Protein AF-A0A2E9GQU3-F1 (afdb_monomer)

Radius of gyration: 27.14 Å; Cα contacts (8 Å, |Δi|>4): 128; chains: 1; bounding box: 44×51×90 Å

Foldseek 3Di:
DDDDDDDDDDDDDDDDDDDDPDPPPPVVVVVVVVVVVVVVVVVLVLLVVVLVLLVVVLVLLVLLLVLLVVLVVCVVVVNLVSSVVSLVVSVVSVVVVVVVVVVCCVPSNDDDCPPPDPVLVVLVVLLVVLVVLLVVLSVQLVVLVVVCCQACSRVVDPPGHHDDVVSVVSSVVSSVSNSVSSVVSSVSSVVNSVSSCVVVVND

Structure (mmCIF, N/CA/C/O backbone):
data_AF-A0A2E9GQU3-F1
#
_entry.id   AF-A0A2E9GQU3-F1
#
loop_
_atom_site.group_PDB
_atom_site.id
_atom_site.type_symbol
_atom_site.label_atom_id
_atom_site.label_alt_id
_atom_site.label_comp_id
_atom_site.label_asym_id
_atom_site.label_entity_id
_atom_site.label_seq_id
_atom_site.pdbx_PDB_ins_code
_atom_site.Cartn_x
_atom_site.Cartn_y
_atom_site.Cartn_z
_atom_site.occupancy
_atom_site.B_iso_or_equiv
_atom_site.auth_seq_id
_atom_site.auth_comp_id
_atom_site.auth_asym_id
_atom_site.auth_atom_id
_atom_site.pdbx_PDB_model_num
ATOM 1 N N . MET A 1 1 ? -9.466 -32.928 27.431 1.00 38.31 1 MET A N 1
ATOM 2 C CA . MET A 1 1 ? -8.650 -32.014 28.260 1.00 38.31 1 MET A CA 1
ATOM 3 C C . MET A 1 1 ? -9.451 -30.745 28.484 1.00 38.31 1 MET A C 1
ATOM 5 O O . MET A 1 1 ? -9.603 -29.947 27.573 1.00 38.31 1 MET A O 1
ATOM 9 N N . THR A 1 2 ? -10.075 -30.646 29.652 1.00 36.31 2 THR A N 1
ATOM 10 C CA . THR A 1 2 ? -11.129 -29.685 29.999 1.00 36.31 2 THR A CA 1
ATOM 11 C C . THR A 1 2 ? -10.696 -28.943 31.255 1.00 36.31 2 THR A C 1
ATOM 13 O O . THR A 1 2 ? -10.598 -29.562 32.311 1.00 36.31 2 THR A O 1
ATOM 16 N N . TRP A 1 3 ? -10.443 -27.640 31.157 1.00 34.78 3 TRP A N 1
ATOM 17 C CA . TRP A 1 3 ? -10.122 -26.806 32.315 1.00 34.78 3 TRP A CA 1
ATOM 18 C C . TRP A 1 3 ? -11.310 -25.893 32.628 1.00 34.78 3 TRP A C 1
ATOM 20 O O . TRP A 1 3 ? -11.513 -24.862 31.995 1.00 34.78 3 TRP A O 1
ATOM 30 N N . ARG A 1 4 ? -12.126 -26.331 33.596 1.00 33.66 4 ARG A N 1
ATOM 31 C CA . ARG A 1 4 ? -13.087 -25.507 34.339 1.00 33.66 4 ARG A CA 1
ATOM 32 C C . ARG A 1 4 ? -12.334 -24.871 35.502 1.00 33.66 4 ARG A C 1
ATOM 34 O O . ARG A 1 4 ? -11.799 -25.600 36.328 1.00 33.66 4 ARG A O 1
ATOM 41 N N . TRP A 1 5 ? -12.357 -23.548 35.609 1.00 38.69 5 TRP A N 1
ATOM 42 C CA . TRP A 1 5 ? -11.989 -22.856 36.841 1.00 38.69 5 TRP A CA 1
ATOM 43 C C . TRP A 1 5 ? -13.251 -22.278 37.476 1.00 38.69 5 TRP A C 1
ATOM 45 O O . TRP A 1 5 ? -13.840 -21.322 36.980 1.00 38.69 5 TRP A O 1
ATOM 55 N N . SER A 1 6 ? -13.685 -22.916 38.563 1.00 38.59 6 SER A N 1
ATOM 56 C CA . SER A 1 6 ? -14.618 -22.354 39.530 1.00 38.59 6 SER A CA 1
ATOM 57 C C . SER A 1 6 ? -13.818 -21.712 40.656 1.00 38.59 6 SER A C 1
ATOM 59 O O . SER A 1 6 ? -13.055 -22.406 41.321 1.00 38.59 6 SER A O 1
ATOM 61 N N . TRP A 1 7 ? -14.059 -20.435 40.926 1.00 38.06 7 TRP A N 1
ATOM 62 C CA . TRP A 1 7 ? -13.782 -19.838 42.230 1.00 38.06 7 TRP A CA 1
ATOM 63 C C . TRP A 1 7 ? -14.988 -18.987 42.623 1.00 38.06 7 TRP A C 1
ATOM 65 O O . TRP A 1 7 ? -15.101 -17.817 42.272 1.00 38.06 7 TRP A O 1
ATOM 75 N N . ARG A 1 8 ? -15.938 -19.618 43.320 1.00 44.06 8 ARG A N 1
ATOM 76 C CA . ARG A 1 8 ? -16.864 -18.927 44.219 1.00 44.06 8 ARG A CA 1
ATOM 77 C C . ARG A 1 8 ? -16.426 -19.232 45.646 1.00 44.06 8 ARG A C 1
ATOM 79 O O . ARG A 1 8 ? -16.127 -20.379 45.952 1.00 44.06 8 ARG A O 1
ATOM 86 N N . ALA A 1 9 ? -16.527 -18.191 46.467 1.00 40.84 9 ALA A N 1
ATOM 87 C CA . ALA A 1 9 ? -16.552 -18.176 47.927 1.00 40.84 9 ALA A CA 1
ATOM 88 C C . ALA A 1 9 ? -15.215 -18.352 48.665 1.00 40.84 9 ALA A C 1
ATOM 90 O O . ALA A 1 9 ? -14.759 -19.465 48.887 1.00 40.84 9 ALA A O 1
ATOM 91 N N . ALA A 1 10 ? -14.676 -17.230 49.155 1.00 39.06 10 ALA A N 1
ATOM 92 C CA . ALA A 1 10 ? -14.387 -17.027 50.581 1.00 39.06 10 ALA A CA 1
ATOM 93 C C . ALA A 1 10 ? -13.788 -15.628 50.799 1.00 39.06 10 ALA A C 1
ATOM 95 O O . ALA A 1 10 ? -12.624 -15.423 50.483 1.00 39.06 10 ALA A O 1
ATOM 96 N N . THR A 1 11 ? -14.587 -14.680 51.307 1.00 44.84 11 THR A N 1
ATOM 97 C CA . THR A 1 11 ? -14.243 -13.683 52.359 1.00 44.84 11 THR A CA 1
ATOM 98 C C . THR A 1 11 ? -15.287 -12.564 52.406 1.00 44.84 11 THR A C 1
ATOM 100 O O . THR A 1 11 ? -15.065 -11.400 52.092 1.00 44.84 11 THR A O 1
ATOM 103 N N . SER A 1 12 ? -16.480 -12.933 52.860 1.00 47.47 12 SER A N 1
ATOM 104 C CA . SER A 1 12 ? -17.303 -12.044 53.671 1.00 47.47 12 SER A CA 1
ATOM 105 C C . SER A 1 12 ? -16.595 -11.843 55.014 1.00 47.47 12 SER A C 1
ATOM 107 O O . SER A 1 12 ? -16.498 -12.816 55.756 1.00 47.47 12 SER A O 1
ATOM 109 N N . LEU A 1 13 ? -16.074 -10.639 55.280 1.00 50.47 13 LEU A N 1
ATOM 110 C CA . LEU A 1 13 ? -15.918 -9.982 56.596 1.00 50.47 13 LEU A CA 1
ATOM 111 C C . LEU A 1 13 ? -14.895 -8.837 56.490 1.00 50.47 13 LEU A C 1
ATOM 113 O O . LEU A 1 13 ? -13.724 -9.009 56.793 1.00 50.47 13 LEU A O 1
ATOM 117 N N . LEU A 1 14 ? -15.362 -7.658 56.082 1.00 43.88 14 LEU A N 1
ATOM 118 C CA . LEU A 1 14 ? -14.759 -6.360 56.403 1.00 43.88 14 LEU A CA 1
ATOM 119 C C . LEU A 1 14 ? -15.875 -5.320 56.249 1.00 43.88 14 LEU A C 1
ATOM 121 O O . LEU A 1 14 ? -16.142 -4.821 55.160 1.00 43.88 14 LEU A O 1
ATOM 125 N N . ARG A 1 15 ? -16.607 -5.066 57.342 1.00 48.47 15 ARG A N 1
ATOM 126 C CA . ARG A 1 15 ? -17.482 -3.892 57.451 1.00 48.47 15 ARG A CA 1
ATOM 127 C C . ARG A 1 15 ? -16.581 -2.668 57.637 1.00 48.47 15 ARG A C 1
ATOM 129 O O . ARG A 1 15 ? -15.898 -2.618 58.659 1.00 48.47 15 ARG A O 1
ATOM 136 N N . PRO A 1 16 ? -16.580 -1.678 56.733 1.00 50.78 16 PRO A N 1
ATOM 137 C CA . PRO A 1 16 ? -16.037 -0.373 57.067 1.00 50.78 16 PRO A CA 1
ATOM 138 C C . PRO A 1 16 ? -16.983 0.330 58.052 1.00 50.78 16 PRO A C 1
ATOM 140 O O . PRO A 1 16 ? -18.201 0.361 57.858 1.00 50.78 16 PRO A O 1
ATOM 143 N N . SER A 1 17 ? -16.419 0.872 59.130 1.00 56.66 17 SER A N 1
ATOM 144 C CA . SER A 1 17 ? -17.095 1.801 60.038 1.00 56.66 17 SER A CA 1
ATOM 145 C C . SER A 1 17 ? -17.621 3.017 59.260 1.00 56.66 17 SER A C 1
ATOM 147 O O . SER A 1 17 ? -16.919 3.499 58.367 1.00 56.66 17 SER A O 1
ATOM 149 N N . PRO A 1 18 ? -18.815 3.553 59.572 1.00 55.78 18 PRO A N 1
ATOM 150 C CA . PRO A 1 18 ? -19.282 4.778 58.938 1.00 55.78 18 PRO A CA 1
ATOM 151 C C . PRO A 1 18 ? -18.388 5.953 59.369 1.00 55.78 18 PRO A C 1
ATOM 153 O O . PRO A 1 18 ? -18.175 6.135 60.572 1.00 55.78 18 PRO A O 1
ATOM 156 N N . PRO A 1 19 ? -17.861 6.765 58.436 1.00 51.03 19 PRO A N 1
ATOM 157 C CA . PRO A 1 19 ? -17.173 7.986 58.812 1.00 51.03 19 PRO A CA 1
ATOM 158 C C . PRO A 1 19 ? -18.176 8.994 59.380 1.00 51.03 19 PRO A C 1
ATOM 160 O O . PRO A 1 19 ? -19.305 9.137 58.902 1.00 51.03 19 PRO A O 1
ATOM 163 N N . ALA A 1 20 ? -17.732 9.690 60.424 1.00 48.06 20 ALA A N 1
ATOM 164 C CA . ALA A 1 20 ? -18.411 10.833 61.005 1.00 48.06 20 ALA A CA 1
ATOM 165 C C . ALA A 1 20 ? -18.807 11.838 59.909 1.00 48.06 20 ALA A C 1
ATOM 167 O O . ALA A 1 20 ? -18.010 12.150 59.023 1.00 48.06 20 ALA A O 1
ATOM 168 N N . ARG A 1 21 ? -20.042 12.353 59.988 1.00 50.03 21 ARG A N 1
ATOM 169 C CA . ARG A 1 21 ? -20.547 13.457 59.157 1.00 50.03 21 ARG A CA 1
ATOM 170 C C . ARG A 1 21 ? -19.788 14.740 59.509 1.00 50.03 21 ARG A C 1
ATOM 172 O O . ARG A 1 21 ? -20.265 15.563 60.281 1.00 50.03 21 ARG A O 1
ATOM 179 N N . GLY A 1 22 ? -18.579 14.860 58.977 1.00 46.94 22 GLY A N 1
ATOM 180 C CA . GLY A 1 22 ? -17.792 16.082 58.924 1.00 46.94 22 GLY A CA 1
ATOM 181 C C . GLY A 1 22 ? -18.034 16.785 57.594 1.00 46.94 22 GLY A C 1
ATOM 182 O O . GLY A 1 22 ? -18.159 16.150 56.548 1.00 46.94 22 GLY A O 1
ATOM 183 N N . ILE A 1 23 ? -18.115 18.105 57.650 1.00 54.53 23 ILE A N 1
ATOM 184 C CA . ILE A 1 23 ? -18.457 19.040 56.577 1.00 54.53 23 ILE A CA 1
ATOM 185 C C . ILE A 1 23 ? -17.259 19.152 55.611 1.00 54.53 23 ILE A C 1
ATOM 187 O O . ILE A 1 23 ? -16.558 20.155 55.569 1.00 54.53 23 ILE A O 1
ATOM 191 N N . ALA A 1 24 ? -16.958 18.056 54.910 1.00 51.31 24 ALA A N 1
ATOM 192 C CA . ALA A 1 24 ? -15.814 17.898 54.003 1.00 51.31 24 ALA A CA 1
ATOM 193 C C . ALA A 1 24 ? -16.154 17.039 52.760 1.00 51.31 24 ALA A C 1
ATOM 195 O O . ALA A 1 24 ? -15.265 16.572 52.051 1.00 51.31 24 ALA A O 1
ATOM 196 N N . GLY A 1 25 ? -17.447 16.803 52.497 1.00 48.75 25 GLY A N 1
ATOM 197 C CA . GLY A 1 25 ? -17.924 15.897 51.441 1.00 48.75 25 GLY A CA 1
ATOM 198 C C . GLY A 1 25 ? -18.042 16.516 50.044 1.00 48.75 25 GLY A C 1
ATOM 199 O O . GLY A 1 25 ? -17.902 15.800 49.054 1.00 48.75 25 GLY A O 1
ATOM 200 N N . GLU A 1 26 ? -18.249 17.831 49.930 1.00 52.09 26 GLU A N 1
ATOM 201 C CA . GLU A 1 26 ? -18.472 18.471 48.622 1.00 52.09 26 GLU A CA 1
ATOM 202 C C . GLU A 1 26 ? -17.190 18.558 47.780 1.00 52.09 26 GLU A C 1
ATOM 204 O O . GLU A 1 26 ? -17.226 18.348 46.568 1.00 52.09 26 GLU A O 1
ATOM 209 N N . GLY A 1 27 ? -16.029 18.772 48.407 1.00 59.44 27 GLY A N 1
ATOM 210 C CA . GLY A 1 27 ? -14.752 18.856 47.690 1.00 59.44 27 GLY A CA 1
ATOM 211 C C . GLY A 1 27 ? -14.292 17.519 47.098 1.00 59.44 27 GLY A C 1
ATOM 212 O O . GLY A 1 27 ? -13.858 17.467 45.947 1.00 59.44 27 GLY A O 1
ATOM 213 N N . ALA A 1 28 ? -14.427 16.425 47.854 1.00 60.66 28 ALA A N 1
ATOM 214 C CA . ALA A 1 28 ? -13.973 15.098 47.434 1.00 60.66 28 ALA A CA 1
ATOM 215 C C . ALA A 1 28 ? -14.868 14.485 46.345 1.00 60.66 28 ALA A C 1
ATOM 217 O O . ALA A 1 28 ? -14.354 13.911 45.386 1.00 60.66 28 ALA A O 1
ATOM 218 N N . ALA A 1 29 ? -16.191 14.659 46.445 1.00 62.62 29 ALA A N 1
ATOM 219 C CA . ALA A 1 29 ? -17.122 14.214 45.410 1.00 62.62 29 ALA A CA 1
ATOM 220 C C . ALA A 1 29 ? -16.896 14.975 44.093 1.00 62.62 29 ALA A C 1
ATOM 222 O O . ALA A 1 29 ? -16.794 14.360 43.035 1.00 62.62 29 ALA A O 1
ATOM 223 N N . THR A 1 30 ? -16.707 16.298 44.161 1.00 70.12 30 THR A N 1
ATOM 224 C CA . THR A 1 30 ? -16.425 17.125 42.976 1.00 70.12 30 THR A CA 1
ATOM 225 C C . THR A 1 30 ? -15.070 16.784 42.345 1.00 70.12 30 THR A C 1
ATOM 227 O O . THR A 1 30 ? -14.946 16.754 41.121 1.00 70.12 30 THR A O 1
ATOM 230 N N . ALA A 1 31 ? -14.048 16.478 43.154 1.00 65.25 31 ALA A N 1
ATOM 231 C CA . ALA A 1 31 ? -12.746 16.028 42.662 1.00 65.25 31 ALA A CA 1
ATOM 232 C C . ALA A 1 31 ? -12.808 14.631 42.020 1.00 65.25 31 ALA A C 1
ATOM 234 O O . ALA A 1 31 ? -12.197 14.425 40.975 1.00 65.25 31 ALA A O 1
ATOM 235 N N . CYS A 1 32 ? -13.571 13.699 42.601 1.00 64.31 32 CYS A N 1
ATOM 236 C CA . CYS A 1 32 ? -13.772 12.356 42.054 1.00 64.31 32 CYS A CA 1
ATOM 237 C C . CYS A 1 32 ? -14.521 12.400 40.714 1.00 64.31 32 CYS A C 1
ATOM 239 O O . CYS A 1 32 ? -14.052 11.801 39.752 1.00 64.31 32 CYS A O 1
ATOM 241 N N . VAL A 1 33 ? -15.593 13.196 40.616 1.00 76.00 33 VAL A N 1
ATOM 242 C CA . VAL A 1 33 ? -16.336 13.416 39.361 1.00 76.00 33 VAL A CA 1
ATOM 243 C C . VAL A 1 33 ? -15.462 14.099 38.306 1.00 76.00 33 VAL A C 1
ATOM 245 O O . VAL A 1 33 ? -15.475 13.712 37.143 1.00 76.00 33 VAL A O 1
ATOM 248 N N . ARG A 1 34 ? -14.646 15.091 38.686 1.00 73.69 34 ARG A N 1
ATOM 249 C CA . ARG A 1 34 ? -13.705 15.721 37.746 1.00 73.69 34 ARG A CA 1
ATOM 250 C C . ARG A 1 34 ? -12.640 14.735 37.268 1.00 73.69 34 ARG A C 1
ATOM 252 O O . ARG A 1 34 ? -12.293 14.754 36.095 1.00 73.69 34 ARG A O 1
ATOM 259 N N . ALA A 1 35 ? -12.121 13.886 38.152 1.00 69.75 35 ALA A N 1
ATOM 260 C CA . ALA A 1 35 ? -11.148 12.864 37.785 1.00 69.75 35 ALA A CA 1
ATOM 261 C C . ALA A 1 35 ? -11.760 11.819 36.841 1.00 69.75 35 ALA A C 1
ATOM 263 O O . ALA A 1 35 ? -11.140 11.507 35.830 1.00 69.75 35 ALA A O 1
ATOM 264 N N . SER A 1 36 ? -12.978 11.337 37.111 1.00 71.38 36 SER A N 1
ATOM 265 C CA . SER A 1 36 ? -13.667 10.385 36.233 1.00 71.38 36 SER A CA 1
ATOM 266 C C . SER A 1 36 ? -13.988 10.993 34.869 1.00 71.38 36 SER A C 1
ATOM 268 O O . SER A 1 36 ? -13.689 10.371 33.859 1.00 71.38 36 SER A O 1
ATOM 270 N N . VAL A 1 37 ? -14.476 12.239 34.821 1.00 76.12 37 VAL A N 1
ATOM 271 C CA . VAL A 1 37 ? -14.740 12.950 33.556 1.00 76.12 37 VAL A CA 1
ATOM 272 C C . VAL A 1 37 ? -13.448 13.184 32.768 1.00 76.12 37 VAL A C 1
ATOM 274 O O . VAL A 1 37 ? -13.427 12.999 31.557 1.00 76.12 37 VAL A O 1
ATOM 277 N N . SER A 1 38 ? -12.346 13.552 33.429 1.00 76.12 38 SER A N 1
ATOM 278 C CA . SER A 1 38 ? -11.046 13.699 32.761 1.00 76.12 38 SER A CA 1
ATOM 279 C C . SER A 1 38 ? -10.517 12.375 32.210 1.00 76.12 38 SER A C 1
ATOM 281 O O . SER A 1 38 ? -9.926 12.368 31.134 1.00 76.12 38 SER A O 1
ATOM 283 N N . VAL A 1 39 ? -10.713 11.265 32.930 1.00 73.69 39 VAL A N 1
ATOM 284 C CA . VAL A 1 39 ? -10.333 9.925 32.460 1.00 73.69 39 VAL A CA 1
ATOM 285 C C . VAL A 1 39 ? -11.177 9.533 31.252 1.00 73.69 39 VAL A C 1
ATOM 287 O O . VAL A 1 39 ? -10.597 9.182 30.231 1.00 73.69 39 VAL A O 1
ATOM 290 N N . GLU A 1 40 ? -12.502 9.690 31.318 1.00 74.12 40 GLU A N 1
ATOM 291 C CA . GLU A 1 40 ? -13.408 9.407 30.198 1.00 74.12 40 GLU A CA 1
ATOM 292 C C . GLU A 1 40 ? -13.063 10.244 28.960 1.00 74.12 40 GLU A C 1
ATOM 294 O O . GLU A 1 40 ? -12.912 9.688 27.878 1.00 74.12 40 GLU A O 1
ATOM 299 N N . LEU A 1 41 ? -12.845 11.557 29.111 1.00 74.06 41 LEU A N 1
ATOM 300 C CA . LEU A 1 41 ? -12.469 12.441 28.000 1.00 74.06 41 LEU A CA 1
ATOM 301 C C . LEU A 1 41 ? -11.118 12.066 27.378 1.00 74.06 41 LEU A C 1
ATOM 303 O O . LEU A 1 41 ? -10.946 12.144 26.159 1.00 74.06 41 LEU A O 1
ATOM 307 N N . CYS A 1 42 ? -10.146 11.676 28.205 1.00 70.19 42 CYS A N 1
ATOM 308 C CA . CYS A 1 42 ? -8.834 11.247 27.730 1.00 70.19 42 CYS A CA 1
ATOM 309 C C . CYS A 1 42 ? -8.927 9.890 27.012 1.00 70.19 42 CYS A C 1
ATOM 311 O O . CYS A 1 42 ? -8.301 9.699 25.970 1.00 70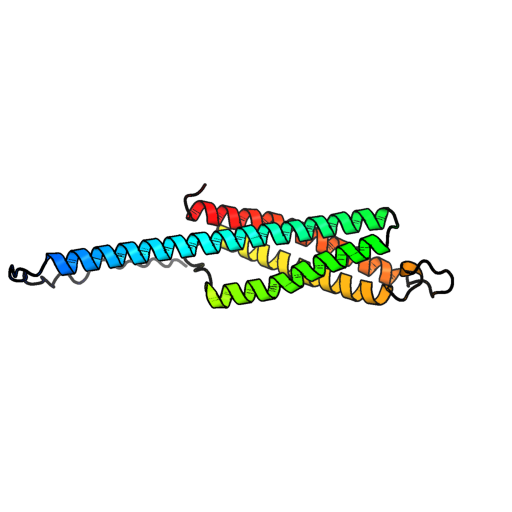.19 42 CYS A O 1
ATOM 313 N N . GLU A 1 43 ? -9.752 8.975 27.524 1.00 71.19 43 GLU A N 1
ATOM 314 C CA . GLU A 1 43 ? -10.003 7.657 26.940 1.00 71.19 43 GLU A CA 1
ATOM 315 C C . GLU A 1 43 ? -10.733 7.765 25.593 1.00 71.19 43 GLU A C 1
ATOM 317 O O . GLU A 1 43 ? -10.298 7.154 24.614 1.00 71.19 43 GLU A O 1
ATOM 322 N N . THR A 1 44 ? -11.753 8.626 25.484 1.00 72.44 44 THR A N 1
ATOM 323 C CA . THR A 1 44 ? -12.432 8.905 24.208 1.00 72.44 44 THR A CA 1
ATOM 324 C C . THR A 1 44 ? -11.496 9.572 23.206 1.00 72.44 44 THR A C 1
ATOM 326 O O . THR A 1 44 ? -11.411 9.132 22.062 1.00 72.44 44 THR A O 1
ATOM 329 N N . ALA A 1 45 ? -10.712 10.571 23.631 1.00 67.69 45 ALA A N 1
ATOM 330 C CA . ALA A 1 45 ? -9.761 11.249 22.748 1.00 67.69 45 ALA A CA 1
ATOM 331 C C . ALA A 1 45 ? -8.659 10.301 22.241 1.00 67.69 45 ALA A C 1
ATOM 333 O O . ALA A 1 45 ? -8.236 10.393 21.083 1.00 67.69 45 ALA A O 1
ATOM 334 N N . ALA A 1 46 ? -8.204 9.369 23.082 1.00 69.00 46 ALA A N 1
ATOM 335 C CA . ALA A 1 46 ? -7.251 8.336 22.695 1.00 69.00 46 ALA A CA 1
ATOM 336 C C . ALA A 1 46 ? -7.868 7.334 21.704 1.00 69.00 46 ALA A C 1
ATOM 338 O O . ALA A 1 46 ? -7.217 6.981 20.714 1.00 69.00 46 ALA A O 1
ATOM 339 N N . MET A 1 47 ? -9.118 6.909 21.926 1.00 72.44 47 MET A N 1
ATOM 340 C CA . MET A 1 47 ? -9.835 6.008 21.019 1.00 72.44 47 MET A CA 1
ATOM 341 C C . MET A 1 47 ? -10.052 6.651 19.642 1.00 72.44 47 MET A C 1
ATOM 343 O O . MET A 1 47 ? -9.720 6.040 18.622 1.00 72.44 47 MET A O 1
ATOM 347 N N . ASP A 1 48 ? -10.509 7.902 19.612 1.00 80.12 48 ASP A N 1
ATOM 348 C CA . ASP A 1 48 ? -10.733 8.666 18.383 1.00 80.12 48 ASP A CA 1
ATOM 349 C C . ASP A 1 48 ? -9.426 8.888 17.615 1.00 80.12 48 ASP A C 1
ATOM 351 O O . ASP A 1 48 ? -9.360 8.659 16.406 1.00 80.12 48 ASP A O 1
ATOM 355 N N . SER A 1 49 ? -8.344 9.246 18.313 1.00 81.75 49 SER A N 1
ATOM 356 C CA . SER A 1 49 ? -7.019 9.425 17.700 1.00 81.75 49 SER A CA 1
ATOM 357 C C . SER A 1 49 ? -6.499 8.135 17.063 1.00 81.75 49 SER A C 1
ATOM 359 O O . SER A 1 49 ? -5.904 8.156 15.982 1.00 81.75 49 SER A O 1
ATOM 361 N N . ASN A 1 50 ? -6.738 6.996 17.713 1.00 83.44 50 ASN A N 1
ATOM 362 C CA . ASN A 1 50 ? -6.329 5.694 17.208 1.00 83.44 50 ASN A CA 1
ATOM 363 C C . ASN A 1 50 ? -7.143 5.301 15.961 1.00 83.44 50 ASN A C 1
ATOM 365 O O . ASN A 1 50 ? -6.565 4.916 14.944 1.00 83.44 50 ASN A O 1
ATOM 369 N N . LEU A 1 51 ? -8.467 5.481 15.983 1.00 85.25 51 LEU A N 1
ATOM 370 C CA . LEU A 1 51 ? -9.329 5.243 14.819 1.00 85.25 51 LEU A CA 1
ATOM 371 C C . LEU A 1 51 ? -8.969 6.147 13.638 1.00 85.25 51 LEU A C 1
ATOM 373 O O . LEU A 1 51 ? -8.880 5.665 12.507 1.00 85.25 51 LEU A O 1
ATOM 377 N N . LEU A 1 52 ? -8.714 7.435 13.882 1.00 87.38 52 LEU A N 1
ATOM 378 C CA . LEU A 1 52 ? -8.269 8.374 12.852 1.00 87.38 52 LEU A CA 1
ATOM 379 C C . LEU A 1 52 ? -6.952 7.917 12.220 1.00 87.38 52 LEU A C 1
ATOM 381 O O . LEU A 1 52 ? -6.841 7.885 10.991 1.00 87.38 52 LEU A O 1
ATOM 385 N N . PHE A 1 53 ? -5.982 7.494 13.037 1.00 87.62 53 PHE A N 1
ATOM 386 C CA . PHE A 1 53 ? -4.722 6.945 12.541 1.00 87.62 53 PHE A CA 1
ATOM 387 C C . PHE A 1 53 ? -4.947 5.714 11.655 1.00 87.62 53 PHE A C 1
ATOM 389 O O . PHE A 1 53 ? -4.405 5.648 10.551 1.00 87.62 53 PHE A O 1
ATOM 396 N N . TRP A 1 54 ? -5.764 4.752 12.088 1.00 88.88 54 TRP A N 1
ATOM 397 C CA . TRP A 1 54 ? -6.023 3.541 11.305 1.00 88.88 54 TRP A CA 1
ATOM 398 C C . TRP A 1 54 ? -6.825 3.805 10.029 1.00 88.88 54 TRP A C 1
ATOM 400 O O . TRP A 1 54 ? -6.572 3.178 9.001 1.00 88.88 54 TRP A O 1
ATOM 410 N N . THR A 1 55 ? -7.726 4.784 10.050 1.00 89.69 55 THR A N 1
ATOM 411 C CA . THR A 1 55 ? -8.456 5.246 8.860 1.00 89.69 55 THR A CA 1
ATOM 412 C C . THR A 1 55 ? -7.500 5.879 7.846 1.00 89.69 55 THR A C 1
ATOM 414 O O . THR A 1 55 ? -7.557 5.590 6.645 1.00 89.69 55 THR A O 1
ATOM 417 N N . ALA A 1 56 ? -6.563 6.704 8.324 1.00 89.44 56 ALA A N 1
ATOM 418 C CA . ALA A 1 56 ? -5.506 7.275 7.497 1.00 89.44 56 ALA A CA 1
ATOM 419 C C . ALA A 1 56 ? -4.562 6.186 6.957 1.00 89.44 56 ALA A C 1
ATOM 421 O O . ALA A 1 56 ? -4.194 6.218 5.781 1.00 89.44 56 ALA A O 1
ATOM 422 N N . ALA A 1 57 ? -4.223 5.181 7.770 1.00 90.62 57 ALA A N 1
ATOM 423 C CA . ALA A 1 57 ? -3.418 4.034 7.359 1.00 90.62 57 ALA A CA 1
ATOM 424 C C . ALA A 1 57 ? -4.102 3.216 6.251 1.00 90.62 57 ALA A C 1
ATOM 426 O O . ALA A 1 57 ? -3.461 2.890 5.247 1.00 90.62 57 ALA A O 1
ATOM 427 N N . LEU A 1 58 ? -5.407 2.950 6.385 1.00 91.38 58 LEU A N 1
ATOM 428 C CA . LEU A 1 58 ? -6.206 2.281 5.358 1.00 91.38 58 LEU A CA 1
ATOM 429 C C . LEU A 1 58 ? -6.207 3.089 4.054 1.00 91.38 58 LEU A C 1
ATOM 431 O O . LEU A 1 58 ? -5.977 2.537 2.978 1.00 91.38 58 LEU A O 1
ATOM 435 N N . SER A 1 59 ? -6.397 4.406 4.152 1.00 91.94 59 SER A N 1
ATOM 436 C CA . SER A 1 59 ? -6.380 5.314 3.000 1.00 91.94 59 SER A CA 1
ATOM 437 C C . SER A 1 59 ? -5.017 5.322 2.295 1.00 91.94 59 SER A C 1
ATOM 439 O O . SER A 1 59 ? -4.948 5.227 1.068 1.00 91.94 59 SER A O 1
ATOM 441 N N . ASN A 1 60 ? -3.920 5.359 3.059 1.00 92.81 60 ASN A N 1
ATOM 442 C CA . ASN A 1 60 ? -2.557 5.263 2.536 1.00 92.81 60 ASN A CA 1
ATOM 443 C C . ASN A 1 60 ? -2.326 3.934 1.800 1.00 92.81 60 ASN A C 1
ATOM 445 O O . ASN A 1 60 ? -1.821 3.925 0.676 1.00 92.81 60 ASN A O 1
ATOM 449 N N . MET A 1 61 ? -2.746 2.813 2.391 1.00 90.19 61 MET A N 1
ATOM 450 C CA . MET A 1 61 ? -2.656 1.501 1.750 1.00 90.19 61 MET A CA 1
ATOM 451 C C . MET A 1 61 ? -3.495 1.435 0.466 1.00 90.19 61 MET A C 1
ATOM 453 O O . MET A 1 61 ? -3.014 0.944 -0.557 1.00 90.19 61 MET A O 1
ATOM 457 N N . GLY A 1 62 ? -4.711 1.985 0.483 1.00 91.56 62 GLY A N 1
ATOM 458 C CA . GLY A 1 62 ? -5.563 2.112 -0.699 1.00 91.56 62 GLY A CA 1
ATOM 459 C C . GLY A 1 62 ? -4.875 2.887 -1.824 1.00 91.56 62 GLY A C 1
ATOM 460 O O . GLY A 1 62 ? -4.857 2.433 -2.969 1.00 91.56 62 GLY A O 1
ATOM 461 N N . MET A 1 63 ? -4.213 4.000 -1.497 1.00 93.31 63 MET A N 1
ATOM 462 C CA . MET A 1 63 ? -3.430 4.772 -2.463 1.00 93.31 63 MET A CA 1
ATOM 463 C C . MET A 1 63 ? -2.270 3.953 -3.046 1.00 93.31 63 MET A C 1
ATOM 465 O O . MET A 1 63 ? -2.071 3.950 -4.262 1.00 93.31 63 MET A O 1
ATOM 469 N N . VAL A 1 64 ? -1.534 3.203 -2.218 1.00 91.06 64 VAL A N 1
ATOM 470 C CA . VAL A 1 64 ? -0.465 2.301 -2.685 1.00 91.06 64 VAL A CA 1
ATOM 471 C C . VAL A 1 64 ? -1.011 1.260 -3.667 1.00 91.06 64 VAL A C 1
ATOM 473 O O . VAL A 1 64 ? -0.407 1.045 -4.720 1.00 91.06 64 VAL A O 1
ATOM 476 N N . VAL A 1 65 ? -2.171 0.661 -3.385 1.00 92.00 65 VAL A N 1
ATOM 477 C CA . VAL A 1 65 ? -2.822 -0.316 -4.277 1.00 92.00 65 VAL A CA 1
ATOM 478 C C . VAL A 1 65 ? -3.230 0.327 -5.606 1.00 92.00 65 VAL A C 1
ATOM 480 O O . VAL A 1 65 ? -2.952 -0.235 -6.670 1.00 92.00 65 VAL A O 1
ATOM 483 N N . VAL A 1 66 ? -3.826 1.524 -5.578 1.00 92.25 66 VAL A N 1
ATOM 484 C CA . VAL A 1 66 ? -4.207 2.271 -6.790 1.00 92.25 66 VAL A CA 1
ATOM 485 C C . VAL A 1 66 ? -2.979 2.608 -7.637 1.00 92.25 66 VAL A C 1
ATOM 487 O O . VAL A 1 66 ? -2.980 2.354 -8.845 1.00 92.25 66 VAL A O 1
ATOM 490 N N . LEU A 1 67 ? -1.905 3.117 -7.025 1.00 91.25 67 LEU A N 1
ATOM 491 C CA . LEU A 1 67 ? -0.643 3.414 -7.711 1.00 91.25 67 LEU A CA 1
ATOM 492 C C . LEU A 1 67 ? -0.019 2.150 -8.317 1.00 91.25 67 LEU A C 1
ATOM 494 O O . LEU A 1 67 ? 0.464 2.182 -9.453 1.00 91.25 67 LEU A O 1
ATOM 498 N N . ALA A 1 68 ? -0.070 1.026 -7.599 1.00 86.69 68 ALA A N 1
ATOM 499 C CA . ALA A 1 68 ? 0.429 -0.258 -8.074 1.00 86.69 68 ALA A CA 1
ATOM 500 C C . ALA A 1 68 ? -0.358 -0.754 -9.302 1.00 86.69 68 ALA A C 1
ATOM 502 O O . ALA A 1 68 ? 0.232 -1.058 -10.345 1.00 86.69 68 ALA A O 1
ATOM 503 N N . ALA A 1 69 ? -1.692 -0.752 -9.230 1.00 87.38 69 ALA A N 1
ATOM 504 C CA . ALA A 1 69 ? -2.570 -1.146 -10.332 1.00 87.38 69 ALA A CA 1
ATOM 505 C C . ALA A 1 69 ? -2.421 -0.220 -11.555 1.00 87.38 69 ALA A C 1
ATOM 507 O O . ALA A 1 69 ? -2.287 -0.690 -12.694 1.00 87.38 69 ALA A O 1
ATOM 508 N N . ALA A 1 70 ? -2.367 1.098 -11.334 1.00 87.88 70 ALA A N 1
ATOM 509 C CA . ALA A 1 70 ? -2.109 2.085 -12.379 1.00 87.88 70 ALA A CA 1
ATOM 510 C C . ALA A 1 70 ? -0.738 1.861 -13.036 1.00 87.88 70 ALA A C 1
ATOM 512 O O . ALA A 1 70 ? -0.626 1.893 -14.264 1.00 87.88 70 ALA A O 1
ATOM 513 N N . GLY A 1 71 ? 0.292 1.544 -12.247 1.00 84.06 71 GLY A N 1
ATOM 514 C CA . GLY A 1 71 ? 1.625 1.206 -12.738 1.00 84.06 71 GLY A CA 1
ATOM 515 C C . GLY A 1 71 ? 1.631 -0.009 -13.666 1.00 84.06 71 GLY A C 1
ATOM 516 O O . GLY A 1 71 ? 2.290 0.028 -14.709 1.00 84.06 71 GLY A O 1
ATOM 517 N N . VAL A 1 72 ? 0.868 -1.060 -13.350 1.00 83.38 72 VAL A N 1
ATOM 518 C CA . VAL A 1 72 ? 0.704 -2.235 -14.228 1.00 83.38 72 VAL A CA 1
ATOM 519 C C . VAL A 1 72 ? 0.001 -1.852 -15.532 1.00 83.38 72 VAL A C 1
ATOM 521 O O . VAL A 1 72 ? 0.427 -2.274 -16.612 1.00 83.38 72 VAL A O 1
ATOM 524 N N . ARG A 1 73 ? -1.040 -1.012 -15.465 1.00 83.62 73 ARG A N 1
ATOM 525 C CA . ARG A 1 73 ? -1.769 -0.533 -16.652 1.00 83.62 73 ARG A CA 1
ATOM 526 C C . ARG A 1 73 ? -0.879 0.308 -17.572 1.00 83.62 73 ARG A C 1
ATOM 528 O O . ARG A 1 73 ? -0.923 0.122 -18.785 1.00 83.62 73 ARG A O 1
ATOM 535 N N . MET A 1 74 ? -0.038 1.181 -17.016 1.00 82.94 74 MET A N 1
ATOM 536 C CA . MET A 1 74 ? 0.909 2.002 -17.787 1.00 82.94 74 MET A CA 1
ATOM 537 C C . MET A 1 74 ? 1.998 1.164 -18.456 1.00 82.94 74 MET A C 1
ATOM 539 O O . MET A 1 74 ? 2.359 1.430 -19.602 1.00 82.94 74 MET A O 1
ATOM 543 N N . ARG A 1 75 ? 2.462 0.096 -17.797 1.00 78.69 75 ARG A N 1
ATOM 544 C CA . ARG A 1 75 ? 3.384 -0.864 -18.411 1.00 78.69 75 ARG A CA 1
ATOM 545 C C . ARG A 1 75 ? 2.774 -1.546 -19.636 1.00 78.69 75 ARG A C 1
ATOM 547 O O . ARG A 1 75 ? 3.459 -1.682 -20.640 1.00 78.69 75 ARG A O 1
ATOM 554 N N . ARG A 1 76 ? 1.494 -1.940 -19.581 1.00 79.00 76 ARG A N 1
ATOM 555 C CA . ARG A 1 76 ? 0.787 -2.521 -20.744 1.00 79.00 76 ARG A CA 1
ATOM 556 C C . ARG A 1 76 ? 0.689 -1.552 -21.928 1.00 79.00 76 ARG A C 1
ATOM 558 O O . ARG A 1 76 ? 0.559 -2.001 -23.055 1.00 79.00 76 ARG A O 1
ATOM 565 N N . ARG A 1 77 ? 0.764 -0.243 -21.672 1.00 81.81 77 ARG A N 1
ATOM 566 C CA . ARG A 1 77 ? 0.772 0.822 -22.688 1.00 81.81 77 ARG A CA 1
ATOM 567 C C . ARG A 1 77 ? 2.185 1.228 -23.135 1.00 81.81 77 ARG A C 1
ATOM 569 O O . ARG A 1 77 ? 2.329 2.272 -23.756 1.00 81.81 77 ARG A O 1
ATOM 576 N N . ASN A 1 78 ? 3.221 0.461 -22.775 1.00 78.69 78 ASN A N 1
ATOM 577 C CA . ASN A 1 78 ? 4.635 0.765 -23.038 1.00 78.69 78 ASN A CA 1
ATOM 578 C C . ASN A 1 78 ? 5.120 2.125 -22.483 1.00 78.69 78 ASN A C 1
ATOM 580 O O . ASN A 1 78 ? 6.129 2.662 -22.927 1.00 78.69 78 ASN A O 1
ATOM 584 N N . GLN A 1 79 ? 4.456 2.677 -21.459 1.00 81.81 79 GLN A N 1
ATOM 585 C CA . GLN A 1 79 ? 4.843 3.949 -20.830 1.00 81.81 79 GLN A CA 1
ATOM 586 C C . GLN A 1 79 ? 5.784 3.716 -19.636 1.00 81.81 79 GLN A C 1
ATOM 588 O O . GLN A 1 79 ? 5.400 3.885 -18.474 1.00 81.81 79 GLN A O 1
ATOM 593 N N . ILE A 1 80 ? 7.028 3.315 -19.916 1.00 78.94 80 ILE A N 1
ATOM 594 C CA . ILE A 1 80 ? 8.016 2.887 -18.904 1.00 78.94 80 ILE A CA 1
ATOM 595 C C . ILE A 1 80 ? 8.358 4.014 -17.916 1.00 78.94 80 ILE A C 1
ATOM 597 O O . ILE A 1 80 ? 8.375 3.793 -16.703 1.00 78.94 80 ILE A O 1
ATOM 601 N N . SER A 1 81 ? 8.534 5.244 -18.403 1.00 79.44 81 SER A N 1
ATOM 602 C CA . SER A 1 81 ? 8.855 6.406 -17.561 1.00 79.44 81 SER A CA 1
ATOM 603 C C . SER A 1 81 ? 7.751 6.705 -16.543 1.00 79.44 81 SER A C 1
ATOM 605 O O . SER A 1 81 ? 8.033 6.985 -15.377 1.00 79.44 81 SER A O 1
ATOM 607 N N . ARG A 1 82 ? 6.478 6.594 -16.953 1.00 82.31 82 ARG A N 1
ATOM 608 C CA . ARG A 1 82 ? 5.330 6.786 -16.050 1.00 82.31 82 ARG A CA 1
ATOM 609 C C . ARG A 1 82 ? 5.176 5.628 -15.073 1.00 82.31 82 ARG A C 1
ATOM 611 O O . ARG A 1 82 ? 4.924 5.873 -13.899 1.00 82.31 82 ARG A O 1
ATOM 618 N N . HIS A 1 83 ? 5.384 4.391 -15.530 1.00 85.31 83 HIS A N 1
ATOM 619 C CA . HIS A 1 83 ? 5.428 3.225 -14.648 1.00 85.31 83 HIS A CA 1
ATOM 620 C C . HIS A 1 83 ? 6.449 3.432 -13.518 1.00 85.31 83 HIS A C 1
ATOM 622 O O . HIS A 1 83 ? 6.098 3.296 -12.349 1.00 85.31 83 HIS A O 1
ATOM 628 N N . ARG A 1 84 ? 7.676 3.857 -13.848 1.00 82.19 84 ARG A N 1
ATOM 629 C CA . ARG A 1 84 ? 8.732 4.117 -12.858 1.00 82.19 84 ARG A CA 1
ATOM 630 C C . ARG A 1 84 ? 8.332 5.188 -11.842 1.00 82.19 84 ARG A C 1
ATOM 632 O O . ARG A 1 84 ? 8.502 4.955 -10.650 1.00 82.19 84 ARG A O 1
ATOM 639 N N . ARG A 1 85 ? 7.762 6.313 -12.291 1.00 85.94 85 ARG A N 1
ATOM 640 C CA . ARG A 1 85 ? 7.288 7.387 -11.395 1.00 85.94 85 ARG A CA 1
ATOM 641 C C . ARG A 1 85 ? 6.212 6.895 -10.424 1.00 85.94 85 ARG A C 1
ATOM 643 O O . ARG A 1 85 ? 6.294 7.192 -9.239 1.00 85.94 85 ARG A O 1
ATOM 650 N N . LEU A 1 86 ? 5.249 6.104 -10.900 1.00 87.06 86 LEU A N 1
ATOM 651 C CA . LEU A 1 86 ? 4.198 5.533 -10.048 1.00 87.06 86 LEU A CA 1
ATOM 652 C C . LEU A 1 86 ? 4.761 4.542 -9.021 1.00 87.06 86 LEU A C 1
ATOM 654 O O . LEU A 1 86 ? 4.371 4.583 -7.858 1.00 87.06 86 LEU A O 1
ATOM 658 N N . MET A 1 87 ? 5.709 3.687 -9.422 1.00 87.12 87 MET A N 1
ATOM 659 C CA . MET A 1 87 ? 6.358 2.755 -8.491 1.00 87.12 87 MET A CA 1
ATOM 660 C C . MET A 1 87 ? 7.218 3.487 -7.453 1.00 87.12 87 MET A C 1
ATOM 662 O O . MET A 1 87 ? 7.241 3.084 -6.292 1.00 87.12 87 MET A O 1
ATOM 666 N N . GLN A 1 88 ? 7.893 4.575 -7.840 1.00 85.31 88 GLN A N 1
ATOM 667 C CA . GLN A 1 88 ? 8.632 5.433 -6.910 1.00 85.31 88 GLN A CA 1
ATOM 668 C C . GLN A 1 88 ? 7.695 6.122 -5.919 1.00 85.31 88 GLN A C 1
ATOM 670 O O . GLN A 1 88 ? 7.953 6.051 -4.724 1.00 85.31 88 GLN A O 1
ATOM 675 N N . ALA A 1 89 ? 6.592 6.712 -6.390 1.00 87.38 89 ALA A N 1
ATOM 676 C CA . ALA A 1 89 ? 5.586 7.319 -5.522 1.00 87.38 89 ALA A CA 1
ATOM 677 C C . ALA A 1 89 ? 5.047 6.303 -4.503 1.00 87.38 89 ALA A C 1
ATOM 679 O O . ALA A 1 89 ? 5.099 6.557 -3.305 1.00 87.38 89 ALA A O 1
ATOM 680 N N . GLY A 1 90 ? 4.637 5.113 -4.956 1.00 85.94 90 GLY A N 1
ATOM 681 C CA . GLY A 1 90 ? 4.180 4.047 -4.059 1.00 85.94 90 GLY A CA 1
ATOM 682 C C . GLY A 1 90 ? 5.250 3.606 -3.053 1.00 85.94 90 GLY A C 1
ATOM 683 O O . GLY A 1 90 ? 4.948 3.421 -1.879 1.00 85.94 90 GLY A O 1
ATOM 684 N N . SER A 1 91 ? 6.513 3.502 -3.483 1.00 85.12 91 SER A N 1
ATOM 685 C CA . SER A 1 91 ? 7.628 3.154 -2.589 1.00 85.12 91 SER A CA 1
ATOM 686 C C . SER A 1 91 ? 7.860 4.227 -1.526 1.00 85.12 91 SER A C 1
ATOM 688 O O . SER A 1 91 ? 8.077 3.893 -0.367 1.00 85.12 91 SER A O 1
ATOM 690 N N . VAL A 1 92 ? 7.777 5.508 -1.899 1.00 89.12 92 VAL A N 1
ATOM 691 C CA . VAL A 1 92 ? 7.894 6.635 -0.965 1.00 89.12 92 VAL A CA 1
ATOM 692 C C . VAL A 1 92 ? 6.754 6.620 0.052 1.00 89.12 92 VAL A C 1
ATOM 694 O O . VAL A 1 92 ? 7.033 6.760 1.237 1.00 89.12 92 VAL A O 1
ATOM 697 N N . LEU A 1 93 ? 5.504 6.373 -0.367 1.00 89.31 93 LEU A N 1
ATOM 698 C CA . LEU A 1 93 ? 4.372 6.239 0.564 1.00 89.31 93 LEU A CA 1
ATOM 699 C C . LEU A 1 93 ? 4.631 5.148 1.610 1.00 89.31 93 LEU A C 1
ATOM 701 O O . LEU A 1 93 ? 4.432 5.374 2.799 1.00 89.31 93 LEU A O 1
ATOM 705 N N . VAL A 1 94 ? 5.112 3.977 1.182 1.00 87.94 94 VAL A N 1
ATOM 706 C CA . VAL A 1 94 ? 5.435 2.874 2.101 1.00 87.94 94 VAL A CA 1
ATOM 707 C C . VAL A 1 94 ? 6.587 3.255 3.034 1.00 87.94 94 VAL A C 1
ATOM 709 O O . VAL A 1 94 ? 6.479 3.069 4.243 1.00 87.94 94 VAL A O 1
ATOM 712 N N . ILE A 1 95 ? 7.671 3.824 2.500 1.00 88.38 95 ILE A N 1
ATOM 713 C CA . ILE A 1 95 ? 8.844 4.228 3.289 1.00 88.38 95 ILE A CA 1
ATOM 714 C C . ILE A 1 95 ? 8.486 5.301 4.318 1.00 88.38 95 ILE A C 1
ATOM 716 O O . ILE A 1 95 ? 9.004 5.236 5.423 1.00 88.38 95 ILE A O 1
ATOM 720 N N . LEU A 1 96 ? 7.615 6.259 3.991 1.00 87.62 96 LEU A N 1
ATOM 721 C CA . LEU A 1 96 ? 7.157 7.288 4.932 1.00 87.62 96 LEU A CA 1
ATOM 722 C C . LEU A 1 96 ? 6.157 6.741 5.959 1.00 87.62 96 LEU A C 1
ATOM 724 O O . LEU A 1 96 ? 6.137 7.196 7.102 1.00 87.62 96 LEU A O 1
ATOM 728 N N . PHE A 1 97 ? 5.356 5.748 5.575 1.00 88.56 97 PHE A N 1
ATOM 729 C CA . PHE A 1 97 ? 4.395 5.105 6.466 1.00 88.56 97 PHE A CA 1
ATOM 730 C C . PHE A 1 97 ? 5.062 4.257 7.560 1.00 88.56 97 PHE A C 1
ATOM 732 O O . PHE A 1 97 ? 4.565 4.190 8.680 1.00 88.56 97 PHE A O 1
ATOM 739 N N . LEU A 1 98 ? 6.203 3.618 7.280 1.00 87.69 98 LEU A N 1
ATOM 740 C CA . LEU A 1 98 ? 6.900 2.798 8.281 1.00 87.69 98 LEU A CA 1
ATOM 741 C C . LEU A 1 98 ? 7.300 3.610 9.535 1.00 87.69 98 LEU A C 1
ATOM 743 O O . LEU A 1 98 ? 6.914 3.219 10.637 1.00 87.69 98 LEU A O 1
ATOM 747 N N . PRO A 1 99 ? 8.020 4.745 9.420 1.00 87.69 99 PRO A N 1
ATOM 748 C CA . PRO A 1 99 ? 8.334 5.611 10.551 1.00 87.69 99 PRO A CA 1
ATOM 749 C C . PRO A 1 99 ? 7.098 6.152 11.265 1.00 87.69 99 PRO A C 1
ATOM 751 O O . PRO A 1 99 ? 7.106 6.209 12.491 1.00 87.69 99 PRO A O 1
ATOM 754 N N . SER A 1 100 ? 6.031 6.517 10.540 1.00 86.06 100 SER A N 1
ATOM 755 C CA . SER A 1 100 ? 4.805 7.003 11.186 1.00 86.06 100 SER A CA 1
ATOM 756 C C . SER A 1 100 ? 4.126 5.910 12.016 1.00 86.06 100 SER A C 1
ATOM 758 O O . SER A 1 100 ? 3.633 6.188 13.108 1.00 86.06 100 SER A O 1
ATOM 760 N N . TYR A 1 101 ? 4.181 4.654 11.568 1.00 84.06 101 TYR A N 1
ATOM 761 C CA . TYR A 1 101 ? 3.730 3.504 12.348 1.00 84.06 101 TYR A CA 1
ATOM 762 C C . TYR A 1 101 ? 4.583 3.277 13.604 1.00 84.06 101 TYR A C 1
ATOM 764 O O . TYR A 1 101 ? 4.037 3.072 14.689 1.00 84.06 101 TYR A O 1
ATOM 772 N N . PHE A 1 102 ? 5.913 3.375 13.502 1.00 85.62 102 PHE A N 1
ATOM 773 C CA . PHE A 1 102 ? 6.788 3.310 14.680 1.00 85.62 102 PHE A CA 1
ATOM 774 C C . PHE A 1 102 ? 6.526 4.457 15.661 1.00 85.62 102 PHE A C 1
ATOM 776 O O . PHE A 1 102 ? 6.471 4.223 16.868 1.00 85.62 102 PHE A O 1
ATOM 783 N N . ALA A 1 103 ? 6.303 5.672 15.157 1.00 82.81 103 ALA A N 1
ATOM 784 C CA . ALA A 1 103 ? 5.917 6.812 15.979 1.00 82.81 103 ALA A CA 1
ATOM 785 C C . ALA A 1 103 ? 4.590 6.536 16.700 1.00 82.81 103 ALA A C 1
ATOM 787 O O . ALA A 1 103 ? 4.510 6.712 17.913 1.00 82.81 103 ALA A O 1
ATOM 788 N N . LYS A 1 104 ? 3.578 6.003 16.002 1.00 84.38 104 LYS A N 1
ATOM 789 C CA . LYS A 1 104 ? 2.310 5.588 16.622 1.00 84.38 104 LYS A CA 1
ATOM 790 C C . LYS A 1 104 ? 2.52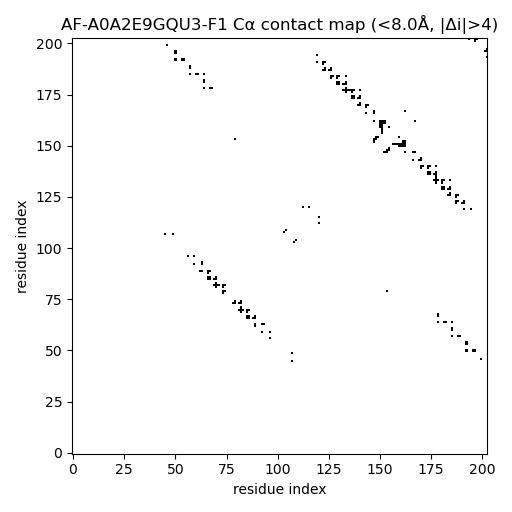8 4.579 17.743 1.00 84.38 104 LYS A C 1
ATOM 792 O O . LYS A 1 104 ? 1.954 4.743 18.813 1.00 84.38 104 LYS A O 1
ATOM 797 N N . LEU A 1 105 ? 3.360 3.558 17.527 1.00 82.56 105 LEU A N 1
ATOM 798 C CA . LEU A 1 105 ? 3.673 2.566 18.561 1.00 82.56 105 LEU A CA 1
ATOM 799 C C . LEU A 1 105 ? 4.339 3.188 19.794 1.00 82.56 105 LEU A C 1
ATOM 801 O O . LEU A 1 105 ? 4.103 2.712 20.902 1.00 82.56 105 LEU A O 1
ATOM 805 N N . HIS A 1 106 ? 5.157 4.226 19.608 1.00 80.31 106 HIS A N 1
ATOM 806 C CA . HIS A 1 106 ? 5.844 4.908 20.701 1.00 80.31 106 HIS A CA 1
ATOM 807 C C . HIS A 1 106 ? 4.933 5.880 21.466 1.00 80.31 106 HIS A C 1
ATOM 809 O O . HIS A 1 106 ? 4.999 5.924 22.689 1.00 80.31 106 HIS A O 1
ATOM 815 N N . PHE A 1 107 ? 4.067 6.623 20.767 1.00 77.06 107 PHE A N 1
ATOM 816 C CA . PHE A 1 107 ? 3.207 7.647 21.374 1.00 77.06 107 PHE A CA 1
ATOM 817 C C . PHE A 1 107 ? 1.854 7.117 21.868 1.00 77.06 107 PHE A C 1
ATOM 819 O O . PHE A 1 107 ? 1.427 7.482 22.957 1.00 77.06 107 PHE A O 1
ATOM 826 N N . LEU A 1 108 ? 1.169 6.279 21.081 1.00 68.94 108 LEU A N 1
ATOM 827 C CA . LEU A 1 108 ? -0.181 5.773 21.391 1.00 68.94 108 LEU A CA 1
ATOM 828 C C . LEU A 1 108 ? -0.159 4.372 22.026 1.00 68.94 108 LEU A C 1
ATOM 830 O O . LEU A 1 108 ? -1.195 3.872 22.456 1.00 68.94 108 LEU A O 1
ATOM 834 N N . GLY A 1 109 ? 1.007 3.725 22.076 1.00 69.94 109 GLY A N 1
ATOM 835 C CA . GLY A 1 109 ? 1.154 2.376 22.611 1.00 69.94 109 GLY A CA 1
ATOM 836 C C . GLY A 1 109 ? 0.592 1.275 21.700 1.00 69.94 109 GLY A C 1
ATOM 837 O O . GLY A 1 109 ? 0.053 1.502 20.607 1.00 69.94 109 GLY A O 1
ATOM 838 N N . ARG A 1 110 ? 0.772 0.027 22.146 1.00 70.81 110 ARG A N 1
ATOM 839 C CA . ARG A 1 110 ? 0.188 -1.153 21.497 1.00 70.81 110 ARG A CA 1
ATOM 840 C C . ARG A 1 110 ? -1.274 -1.287 21.901 1.00 70.81 110 ARG A C 1
ATOM 842 O O . ARG A 1 110 ? -1.603 -1.145 23.072 1.00 70.81 110 ARG A O 1
ATOM 849 N N . GLU A 1 111 ? -2.130 -1.606 20.936 1.00 67.50 111 GLU A N 1
ATOM 850 C CA . GLU A 1 111 ? -3.512 -1.966 21.246 1.00 67.50 111 GLU A CA 1
ATOM 851 C 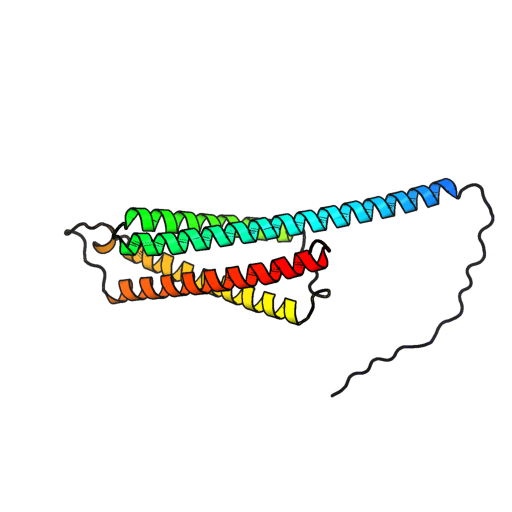C . GLU A 1 111 ? -3.558 -3.232 22.089 1.00 67.50 111 GLU A C 1
ATOM 853 O O . GLU A 1 111 ? -2.853 -4.2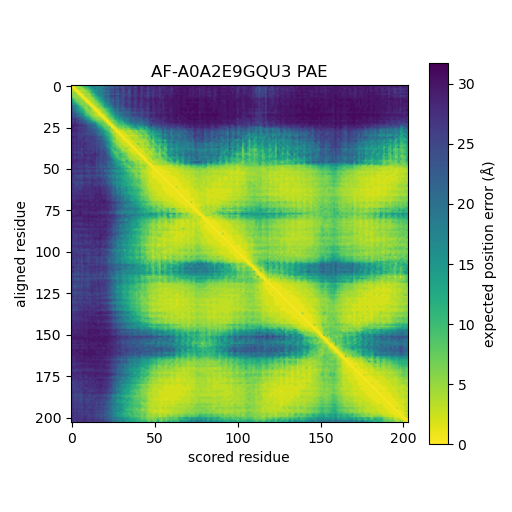06 21.803 1.00 67.50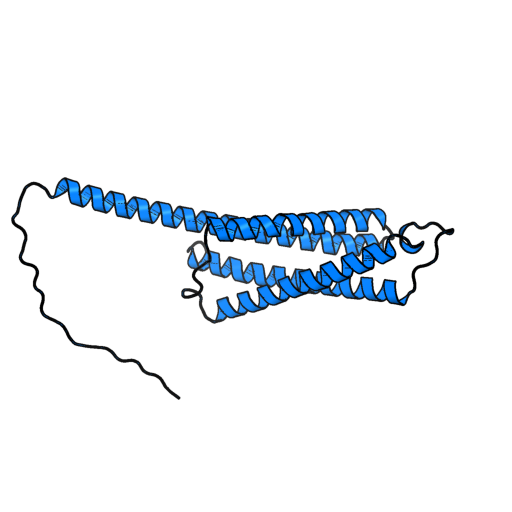 111 GLU A O 1
ATOM 858 N N . ASN A 1 112 ? -4.413 -3.215 23.109 1.00 67.81 112 ASN A N 1
ATOM 859 C CA . ASN A 1 112 ? -4.673 -4.398 23.900 1.00 67.81 112 ASN A CA 1
ATOM 860 C C . ASN A 1 112 ? -5.475 -5.399 23.052 1.00 67.81 112 ASN A C 1
ATOM 862 O O . ASN A 1 112 ? -6.632 -5.156 22.710 1.00 67.81 112 ASN A O 1
ATOM 866 N N . MET A 1 113 ? -4.842 -6.512 22.682 1.00 63.78 113 MET A N 1
ATOM 867 C CA . MET A 1 113 ? -5.472 -7.572 21.891 1.00 63.78 113 MET A CA 1
ATOM 868 C C . MET A 1 113 ? -6.354 -8.499 22.738 1.00 63.78 113 MET A C 1
ATOM 870 O O . MET A 1 113 ? -7.118 -9.274 22.170 1.00 63.78 113 MET A O 1
ATOM 874 N N . ASP A 1 114 ? -6.313 -8.398 24.070 1.00 68.06 114 ASP A N 1
ATOM 875 C CA . ASP A 1 114 ? -7.058 -9.289 24.971 1.00 68.06 114 ASP A CA 1
ATOM 876 C C . ASP A 1 114 ? -8.577 -9.063 24.908 1.00 68.06 114 ASP A C 1
ATOM 878 O O . ASP A 1 114 ? -9.360 -9.953 25.229 1.00 68.06 114 ASP A O 1
ATOM 882 N N . VAL A 1 115 ? -9.006 -7.885 24.446 1.00 76.00 115 VAL A N 1
ATOM 883 C CA . VAL A 1 115 ? -10.426 -7.543 24.250 1.00 76.00 115 VAL A CA 1
ATOM 884 C C . VAL A 1 115 ? -10.954 -7.930 22.865 1.00 76.00 115 VAL A C 1
ATOM 886 O O . VAL A 1 115 ? -12.132 -7.735 22.565 1.00 76.00 115 VAL A O 1
ATOM 889 N N . TRP A 1 116 ? -10.096 -8.452 21.984 1.00 78.31 116 TRP A N 1
ATOM 890 C CA . TRP A 1 116 ? -10.490 -8.824 20.630 1.00 78.31 116 TRP A CA 1
ATOM 891 C C . TRP A 1 116 ? -11.068 -10.237 20.605 1.00 78.31 116 TRP A C 1
ATOM 893 O O . TRP A 1 116 ? -10.553 -11.162 21.230 1.00 78.31 116 TRP A O 1
ATOM 903 N N . SER A 1 117 ? -12.123 -10.434 19.812 1.00 82.31 117 SER A N 1
ATOM 904 C CA . SER A 1 117 ? -12.641 -11.778 19.559 1.00 82.31 117 SER A CA 1
ATOM 905 C C . SER A 1 117 ? -11.598 -12.623 18.820 1.00 82.31 117 SER A C 1
ATOM 907 O O . SER A 1 117 ? -10.840 -12.115 17.987 1.00 82.31 117 SER A O 1
ATOM 909 N N . SER A 1 118 ? -11.581 -13.937 19.062 1.00 84.75 118 SER A N 1
ATOM 910 C CA . SER A 1 118 ? -10.614 -14.841 18.419 1.00 84.75 118 SER A CA 1
ATOM 911 C C . SER A 1 118 ? -10.664 -14.761 16.887 1.00 84.75 118 SER A C 1
ATOM 913 O O . SER A 1 118 ? -9.628 -14.840 16.233 1.00 84.75 118 SER A O 1
ATOM 915 N N . GLY A 1 119 ? -11.852 -14.543 16.308 1.00 84.19 119 GLY A N 1
ATOM 916 C CA . GLY A 1 119 ? -12.015 -14.329 14.868 1.00 84.19 119 GLY A CA 1
ATOM 917 C C . GLY A 1 119 ? -11.339 -13.047 14.370 1.00 84.19 119 GLY A C 1
ATOM 918 O O . GLY A 1 119 ? -10.635 -13.082 13.364 1.00 84.19 119 GLY A O 1
ATOM 919 N N . ALA A 1 120 ? -11.480 -11.933 15.094 1.00 81.88 120 ALA A N 1
ATOM 920 C CA . ALA A 1 120 ? -10.845 -10.668 14.728 1.00 81.88 120 ALA A CA 1
ATOM 921 C C . ALA A 1 120 ? -9.311 -10.751 14.808 1.00 81.88 120 ALA A C 1
ATOM 923 O O . ALA A 1 120 ? -8.619 -10.217 13.941 1.00 81.88 120 ALA A O 1
ATOM 924 N N . VAL A 1 121 ? -8.779 -1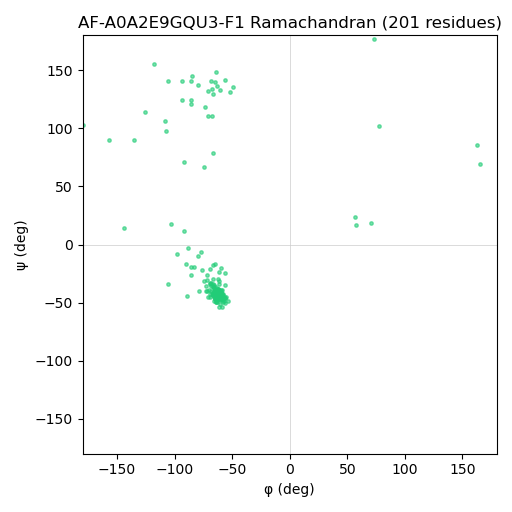1.485 15.791 1.00 86.38 121 VAL A N 1
ATOM 925 C CA . VAL A 1 121 ? -7.336 -11.756 15.895 1.00 86.38 121 VAL A CA 1
ATOM 926 C C . VAL A 1 121 ? -6.839 -12.556 14.690 1.00 86.38 121 VAL A C 1
ATOM 928 O O . VAL A 1 121 ? -5.805 -12.216 14.121 1.00 86.38 121 VAL A O 1
ATOM 931 N N . TRP A 1 122 ? -7.572 -13.579 14.239 1.00 89.31 122 TRP A N 1
ATOM 932 C CA . TRP A 1 122 ? -7.197 -14.330 13.034 1.00 89.31 122 TRP A CA 1
ATOM 933 C C . TRP A 1 122 ? -7.171 -13.454 11.783 1.00 89.31 122 TRP A C 1
ATOM 935 O O . TRP A 1 122 ? -6.210 -13.520 11.017 1.00 89.31 122 TRP A O 1
ATOM 945 N N . VAL A 1 123 ? -8.180 -12.600 11.593 1.00 88.19 123 VAL A N 1
ATOM 946 C CA . VAL A 1 123 ? -8.209 -11.640 10.478 1.00 88.19 123 VAL A CA 1
ATOM 947 C C . VAL A 1 123 ? -6.993 -10.713 10.531 1.00 88.19 123 VAL A C 1
ATOM 949 O O . VAL A 1 123 ? -6.351 -10.501 9.502 1.00 88.19 123 VAL A O 1
ATOM 952 N N . LEU A 1 124 ? -6.626 -10.229 11.721 1.00 88.00 124 LEU A N 1
ATOM 953 C CA . LEU A 1 124 ? -5.430 -9.412 11.916 1.00 88.00 124 LEU A CA 1
ATOM 954 C C . LEU A 1 124 ? -4.149 -10.178 11.550 1.00 88.00 124 LEU A C 1
ATOM 956 O O . LEU A 1 124 ? -3.317 -9.655 10.815 1.00 88.00 124 LEU A O 1
ATOM 960 N N . ARG A 1 125 ? -4.004 -11.439 11.972 1.00 89.75 125 ARG A N 1
ATOM 961 C CA . ARG A 1 125 ? -2.846 -12.276 11.605 1.00 89.75 125 ARG A CA 1
ATOM 962 C C . ARG A 1 125 ? -2.748 -12.507 10.101 1.00 89.75 125 ARG A C 1
ATOM 964 O O . ARG A 1 125 ? -1.665 -12.397 9.533 1.00 89.75 125 ARG A O 1
ATOM 971 N N . PHE A 1 126 ? -3.866 -12.790 9.433 1.00 89.94 126 PHE A N 1
ATOM 972 C CA . PHE A 1 126 ? -3.882 -12.910 7.974 1.00 89.94 126 PHE A CA 1
ATOM 973 C C . PHE A 1 126 ? -3.507 -11.593 7.296 1.00 89.94 126 PHE A C 1
ATOM 975 O O . PHE A 1 126 ? -2.726 -11.596 6.344 1.00 89.94 126 PHE A O 1
ATOM 982 N N . HIS A 1 127 ? -4.014 -10.468 7.801 1.00 91.69 127 HIS A N 1
ATOM 983 C CA . HIS A 1 127 ? -3.638 -9.142 7.327 1.00 91.69 127 HIS A CA 1
ATOM 984 C C . HIS A 1 127 ? -2.126 -8.902 7.446 1.00 91.69 127 HIS A C 1
ATOM 986 O O . HIS A 1 127 ? -1.492 -8.548 6.451 1.00 91.69 127 HIS A O 1
ATOM 992 N N . GLU A 1 128 ? -1.531 -9.177 8.610 1.00 90.56 128 GLU A N 1
ATOM 993 C CA . GLU A 1 128 ? -0.084 -9.066 8.836 1.00 90.56 128 GLU A CA 1
ATOM 994 C C . GLU A 1 128 ? 0.709 -9.895 7.815 1.00 90.56 128 GLU A C 1
ATOM 996 O O . GLU A 1 128 ? 1.652 -9.390 7.204 1.00 90.56 128 GLU A O 1
ATOM 1001 N N . VAL A 1 129 ? 0.296 -11.141 7.558 1.00 93.25 129 VAL A N 1
ATOM 1002 C CA . VAL A 1 129 ? 0.938 -12.003 6.553 1.00 93.25 129 VAL A CA 1
ATOM 1003 C C . VAL A 1 129 ? 0.842 -11.393 5.153 1.00 93.25 129 VAL A C 1
ATOM 1005 O O . VAL A 1 129 ? 1.845 -11.351 4.438 1.00 93.25 129 VAL A O 1
ATOM 1008 N N . PHE A 1 130 ? -0.321 -10.879 4.745 1.00 91.62 130 PHE A N 1
ATOM 1009 C CA . PHE A 1 130 ? -0.469 -10.241 3.434 1.00 91.62 130 PHE A CA 1
ATOM 1010 C C . PHE A 1 130 ? 0.390 -8.984 3.294 1.00 91.62 130 PHE A C 1
ATOM 1012 O O . PHE A 1 130 ? 1.012 -8.796 2.245 1.00 91.62 130 PHE A O 1
ATOM 1019 N N . VAL A 1 131 ? 0.486 -8.164 4.343 1.00 88.69 131 VAL A N 1
ATOM 1020 C CA . VAL A 1 131 ? 1.366 -6.988 4.370 1.00 88.69 131 VAL A CA 1
ATOM 1021 C C . VAL A 1 131 ? 2.832 -7.408 4.262 1.00 88.69 131 VAL A C 1
ATOM 1023 O O . VAL A 1 131 ? 3.559 -6.858 3.435 1.00 88.69 131 VAL A O 1
ATOM 1026 N N . LEU A 1 132 ? 3.271 -8.421 5.013 1.00 91.81 132 LEU A N 1
ATOM 1027 C CA . LEU A 1 132 ? 4.642 -8.936 4.931 1.00 91.81 132 LEU A CA 1
ATOM 1028 C C . LEU A 1 132 ? 4.970 -9.471 3.534 1.00 91.81 132 LEU A C 1
ATOM 1030 O O . LEU A 1 132 ? 6.019 -9.144 2.977 1.00 91.81 132 LEU A O 1
ATOM 1034 N N . LEU A 1 133 ? 4.065 -10.245 2.931 1.00 91.50 133 LEU A N 1
ATOM 1035 C CA . LEU A 1 133 ? 4.243 -10.751 1.570 1.00 91.50 133 LEU A CA 1
ATOM 1036 C C . LEU A 1 133 ? 4.252 -9.616 0.539 1.00 91.50 133 LEU A C 1
ATOM 1038 O O . LEU A 1 133 ? 5.081 -9.627 -0.368 1.00 91.50 133 LEU A O 1
ATOM 1042 N N . MET A 1 134 ? 3.376 -8.616 0.678 1.00 91.88 134 MET A N 1
ATOM 1043 C CA . MET A 1 134 ? 3.383 -7.406 -0.153 1.00 91.88 134 MET A CA 1
ATOM 1044 C C . MET A 1 134 ? 4.731 -6.689 -0.081 1.00 91.88 134 MET A C 1
ATOM 1046 O O . MET A 1 134 ? 5.300 -6.369 -1.126 1.00 91.88 134 MET A O 1
ATOM 1050 N N . LEU A 1 135 ? 5.267 -6.467 1.121 1.00 89.88 135 LEU A N 1
ATOM 1051 C CA . LEU A 1 135 ? 6.566 -5.818 1.307 1.00 89.88 135 LEU A CA 1
ATOM 1052 C C . LEU A 1 135 ? 7.702 -6.659 0.716 1.00 89.88 135 LEU A C 1
ATOM 1054 O O . LEU A 1 135 ? 8.546 -6.123 -0.002 1.00 89.88 135 LEU A O 1
ATOM 1058 N N . LEU A 1 136 ? 7.696 -7.975 0.941 1.00 91.81 136 LEU A N 1
ATOM 1059 C CA . LEU A 1 136 ? 8.694 -8.895 0.396 1.00 91.81 136 LEU A CA 1
ATOM 1060 C C . LEU A 1 136 ? 8.689 -8.894 -1.138 1.00 91.81 136 LEU A C 1
ATOM 1062 O O . LEU A 1 136 ? 9.727 -8.673 -1.769 1.00 91.81 136 LEU A O 1
ATOM 1066 N N . PHE A 1 137 ? 7.531 -9.123 -1.759 1.00 89.69 137 PHE A N 1
ATOM 1067 C CA . PHE A 1 137 ? 7.415 -9.159 -3.215 1.00 89.69 137 PHE A CA 1
ATOM 1068 C C . PHE A 1 137 ? 7.629 -7.780 -3.842 1.00 89.69 137 PHE A C 1
ATOM 1070 O O . PHE A 1 137 ? 8.271 -7.693 -4.890 1.00 89.69 137 PHE A O 1
ATOM 1077 N N . GLY A 1 138 ? 7.178 -6.707 -3.190 1.00 85.00 138 GLY A N 1
ATOM 1078 C CA . GLY A 1 138 ? 7.434 -5.328 -3.601 1.00 85.00 138 GLY A CA 1
ATOM 1079 C C . GLY A 1 138 ? 8.926 -4.996 -3.589 1.00 85.00 138 GLY A C 1
ATOM 1080 O O . GLY A 1 138 ? 9.459 -4.499 -4.581 1.00 85.00 138 GLY A O 1
ATOM 1081 N N . PHE A 1 139 ? 9.639 -5.367 -2.525 1.00 87.38 139 PHE A N 1
ATOM 1082 C CA . PHE A 1 139 ? 11.089 -5.205 -2.428 1.00 87.38 139 PHE A CA 1
ATOM 1083 C C . PHE A 1 139 ? 11.837 -6.026 -3.486 1.00 87.38 139 PHE A C 1
ATOM 1085 O O . PHE A 1 139 ? 12.740 -5.518 -4.156 1.00 87.38 139 PHE A O 1
ATOM 1092 N N . LEU A 1 140 ? 11.437 -7.282 -3.702 1.00 87.50 140 LEU A N 1
ATOM 1093 C CA . LEU A 1 140 ? 11.988 -8.127 -4.764 1.00 87.50 140 LEU A CA 1
ATOM 1094 C C . LEU A 1 140 ? 11.732 -7.538 -6.158 1.00 87.50 140 LEU A C 1
ATOM 1096 O O . LEU A 1 140 ? 12.617 -7.589 -7.018 1.00 87.50 140 LEU A O 1
ATOM 1100 N N . ALA A 1 141 ? 10.546 -6.975 -6.393 1.00 85.94 141 ALA A N 1
ATOM 1101 C CA . ALA A 1 141 ? 10.205 -6.300 -7.637 1.00 85.94 141 ALA A CA 1
ATOM 1102 C C . ALA A 1 141 ? 11.057 -5.040 -7.838 1.00 85.94 141 ALA A C 1
ATOM 1104 O O . ALA A 1 141 ? 11.572 -4.848 -8.941 1.00 85.94 141 ALA A O 1
ATOM 1105 N N . LEU A 1 142 ? 11.276 -4.243 -6.785 1.00 84.50 142 LEU A N 1
ATOM 1106 C CA . LEU A 1 142 ? 12.119 -3.046 -6.807 1.00 84.50 142 LEU A CA 1
ATOM 1107 C C . LEU A 1 142 ? 13.584 -3.393 -7.088 1.00 84.50 142 LEU A C 1
ATOM 1109 O O . LEU A 1 142 ? 14.174 -2.834 -8.009 1.00 84.50 142 LEU A O 1
ATOM 1113 N N . ARG A 1 143 ? 14.161 -4.366 -6.370 1.00 83.69 143 ARG A N 1
ATOM 1114 C CA . ARG A 1 143 ? 15.543 -4.829 -6.594 1.00 83.69 143 ARG A CA 1
ATOM 1115 C C . ARG A 1 143 ? 15.756 -5.326 -8.017 1.00 83.69 143 ARG A C 1
ATOM 1117 O O . ARG A 1 143 ? 16.724 -4.941 -8.669 1.00 83.69 143 ARG A O 1
ATOM 1124 N N . ARG A 1 144 ? 14.842 -6.161 -8.520 1.00 83.75 144 ARG A N 1
ATOM 1125 C CA . ARG A 1 144 ? 14.902 -6.643 -9.908 1.00 83.75 144 ARG A CA 1
ATOM 1126 C C . ARG A 1 144 ? 14.667 -5.511 -10.913 1.00 83.75 144 ARG A C 1
ATOM 1128 O O . ARG A 1 144 ? 15.294 -5.509 -11.963 1.00 83.75 144 ARG A O 1
ATOM 1135 N N . GLY A 1 145 ? 13.821 -4.534 -10.584 1.00 77.94 145 GLY A N 1
ATOM 1136 C CA . GLY A 1 145 ? 13.580 -3.339 -11.394 1.00 77.94 145 GLY A CA 1
ATOM 1137 C C . GLY A 1 145 ? 14.808 -2.431 -11.501 1.00 77.94 145 GLY A C 1
ATOM 1138 O O . GLY A 1 145 ? 15.125 -1.972 -12.591 1.00 77.94 145 GLY A O 1
ATOM 1139 N N . LEU A 1 146 ? 15.554 -2.241 -10.408 1.00 79.88 146 LEU A N 1
ATOM 1140 C CA . LEU A 1 146 ? 16.823 -1.503 -10.398 1.00 79.88 146 LEU A CA 1
ATOM 1141 C C . LEU A 1 146 ? 17.887 -2.186 -11.268 1.00 79.88 146 LEU A C 1
ATOM 1143 O O . LEU A 1 146 ? 18.595 -1.510 -12.007 1.00 79.88 146 LEU A O 1
ATOM 1147 N N . ALA A 1 147 ? 17.956 -3.520 -11.239 1.00 75.56 147 ALA A N 1
ATOM 1148 C CA . ALA A 1 147 ? 18.853 -4.283 -12.110 1.00 75.56 147 ALA A CA 1
ATOM 1149 C C . ALA A 1 147 ? 18.472 -4.178 -13.601 1.00 75.56 147 ALA A C 1
ATOM 1151 O O . ALA A 1 147 ? 19.340 -4.248 -14.466 1.00 75.56 147 ALA A O 1
ATOM 1152 N N . LEU A 1 148 ? 17.183 -3.991 -13.905 1.00 72.31 148 LEU A N 1
ATOM 1153 C CA . LEU A 1 148 ? 16.674 -3.777 -15.265 1.00 72.31 148 LEU A CA 1
ATOM 1154 C C . LEU A 1 148 ? 16.785 -2.314 -15.722 1.00 72.31 148 LEU A C 1
ATOM 1156 O O . LEU A 1 148 ? 16.767 -2.056 -16.922 1.00 72.31 148 LEU A O 1
ATOM 1160 N N . ALA A 1 149 ? 16.930 -1.359 -14.798 1.00 70.25 149 ALA A N 1
ATOM 1161 C CA . ALA A 1 149 ? 16.964 0.073 -15.102 1.00 70.25 149 ALA A CA 1
ATOM 1162 C C . ALA A 1 149 ? 18.178 0.506 -15.944 1.00 70.25 149 ALA A C 1
ATOM 1164 O O . ALA A 1 149 ? 18.149 1.593 -16.508 1.00 70.25 149 ALA A O 1
ATOM 1165 N N . ARG A 1 150 ? 19.221 -0.332 -16.022 1.00 66.38 150 ARG A N 1
ATOM 1166 C CA . ARG A 1 150 ? 20.446 -0.116 -16.815 1.00 66.38 150 ARG A CA 1
ATOM 1167 C C . ARG A 1 150 ? 20.484 -0.936 -18.114 1.00 66.38 150 ARG A C 1
ATOM 1169 O O . ARG A 1 150 ? 21.559 -1.202 -18.630 1.00 66.38 150 ARG A O 1
ATOM 1176 N N . THR A 1 151 ? 19.339 -1.439 -18.574 1.00 66.62 151 THR A N 1
ATOM 1177 C CA . THR A 1 151 ? 19.249 -2.277 -19.784 1.00 66.62 151 THR A CA 1
ATOM 1178 C C . THR A 1 151 ? 18.391 -1.597 -20.842 1.00 66.62 151 THR A C 1
ATOM 1180 O O . THR A 1 151 ? 17.483 -0.843 -20.479 1.00 66.62 151 THR A O 1
ATOM 1183 N N . GLY A 1 152 ? 18.598 -1.938 -22.119 1.00 58.53 152 GLY A N 1
ATOM 1184 C CA . GLY A 1 152 ? 17.884 -1.337 -23.259 1.00 58.53 152 GLY A CA 1
ATOM 1185 C C . GLY A 1 152 ? 16.362 -1.451 -23.167 1.00 58.53 152 GLY A C 1
ATOM 1186 O O . GLY A 1 152 ? 15.617 -0.598 -23.638 1.00 58.53 152 GLY A O 1
ATOM 1187 N N . ASN A 1 153 ? 15.869 -2.448 -22.426 1.00 63.47 153 ASN A N 1
ATOM 1188 C CA . ASN A 1 153 ? 14.442 -2.611 -22.143 1.00 63.47 153 ASN A CA 1
ATOM 1189 C C . ASN A 1 153 ? 13.842 -1.496 -21.266 1.00 63.47 153 ASN A C 1
ATOM 1191 O O . ASN A 1 153 ? 12.618 -1.398 -21.193 1.00 63.47 153 ASN A O 1
ATOM 1195 N N . ALA A 1 154 ? 14.657 -0.717 -20.551 1.00 62.34 154 ALA A N 1
ATOM 1196 C CA . ALA A 1 154 ? 14.217 0.391 -19.704 1.00 62.34 154 ALA A CA 1
ATOM 1197 C C . ALA A 1 154 ? 14.507 1.765 -20.324 1.00 62.34 154 ALA A C 1
ATOM 1199 O O . ALA A 1 154 ? 13.715 2.686 -20.119 1.00 62.34 154 ALA A O 1
ATOM 1200 N N . THR A 1 155 ? 15.612 1.898 -21.060 1.00 64.81 155 THR A N 1
ATOM 1201 C CA . THR A 1 155 ? 16.032 3.129 -21.749 1.00 64.81 155 THR A CA 1
ATOM 1202 C C . THR A 1 155 ? 15.397 3.282 -23.130 1.00 64.81 155 THR A C 1
ATOM 1204 O O . THR A 1 155 ? 15.295 4.405 -23.610 1.00 64.81 155 THR A O 1
ATOM 1207 N N . LEU A 1 156 ? 14.899 2.186 -23.726 1.00 64.88 156 LEU A N 1
ATOM 1208 C CA . LEU A 1 156 ? 14.435 2.112 -25.121 1.00 64.88 156 LEU A CA 1
ATOM 1209 C C . LEU A 1 156 ? 15.523 2.514 -26.134 1.00 64.88 156 LEU A C 1
ATOM 1211 O O . LEU A 1 156 ? 15.208 2.790 -27.290 1.00 64.88 156 LEU A O 1
ATOM 1215 N N . ASP A 1 157 ? 16.785 2.530 -25.699 1.00 67.25 157 ASP A N 1
ATOM 1216 C CA . ASP A 1 157 ? 17.944 2.819 -26.530 1.00 67.25 157 ASP A CA 1
ATOM 1217 C C . ASP A 1 157 ? 18.407 1.518 -27.215 1.00 67.25 157 ASP A C 1
ATOM 1219 O O . ASP A 1 157 ? 18.719 0.546 -26.517 1.00 67.25 157 ASP A O 1
ATOM 1223 N N . PRO A 1 158 ? 18.450 1.459 -28.561 1.00 66.75 158 PRO A N 1
ATOM 1224 C CA . PRO A 1 158 ? 18.961 0.301 -29.297 1.00 66.75 158 PRO A CA 1
ATOM 1225 C C . PRO A 1 158 ? 20.428 -0.031 -28.986 1.00 66.75 158 PRO A C 1
ATOM 1227 O O . PRO A 1 158 ? 20.865 -1.150 -29.244 1.00 66.75 158 PRO A O 1
ATOM 1230 N N . SER A 1 159 ? 21.179 0.939 -28.459 1.00 70.62 159 SER A N 1
ATOM 1231 C CA . SER A 1 159 ? 22.606 0.835 -28.135 1.00 70.62 159 SER A CA 1
ATOM 1232 C C . SER A 1 159 ? 22.873 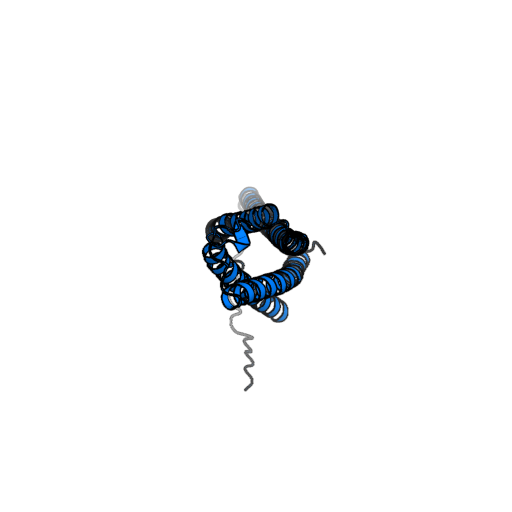0.046 -26.851 1.00 70.62 159 SER A C 1
ATOM 1234 O O . SER A 1 159 ? 23.976 -0.462 -26.649 1.00 70.62 159 SER A O 1
ATOM 1236 N N . ASP A 1 160 ? 21.876 -0.053 -25.967 1.00 71.06 160 ASP A N 1
ATOM 1237 C CA . ASP A 1 160 ? 22.014 -0.699 -24.666 1.00 71.06 160 ASP A CA 1
ATOM 1238 C C . ASP A 1 160 ? 21.794 -2.219 -24.755 1.00 71.06 160 ASP A C 1
ATOM 1240 O O . ASP A 1 160 ? 20.908 -2.693 -25.474 1.00 71.06 160 ASP A O 1
ATOM 1244 N N . PRO A 1 161 ? 22.513 -3.024 -23.949 1.00 72.75 161 PRO A N 1
ATOM 1245 C CA . PRO A 1 161 ? 22.344 -4.468 -23.963 1.00 72.75 161 PRO A CA 1
ATOM 1246 C C . PRO A 1 161 ? 20.903 -4.857 -23.575 1.00 72.75 161 PRO A C 1
ATOM 1248 O O . PRO A 1 161 ? 20.365 -4.360 -22.569 1.00 72.75 161 PRO A O 1
ATOM 1251 N N . PRO A 1 162 ? 20.257 -5.769 -24.329 1.00 71.56 162 PRO A N 1
ATOM 1252 C CA . PRO A 1 162 ? 18.910 -6.220 -24.017 1.00 71.56 162 PRO A CA 1
ATOM 1253 C C . PRO A 1 162 ? 18.900 -6.966 -22.680 1.00 71.56 162 PRO A C 1
ATOM 1255 O O . PRO A 1 162 ? 19.788 -7.759 -22.362 1.00 71.56 162 PRO A O 1
ATOM 1258 N N . ALA A 1 163 ? 17.869 -6.734 -21.866 1.00 70.81 163 ALA A N 1
ATOM 1259 C CA . ALA A 1 163 ? 17.731 -7.463 -20.611 1.00 70.81 163 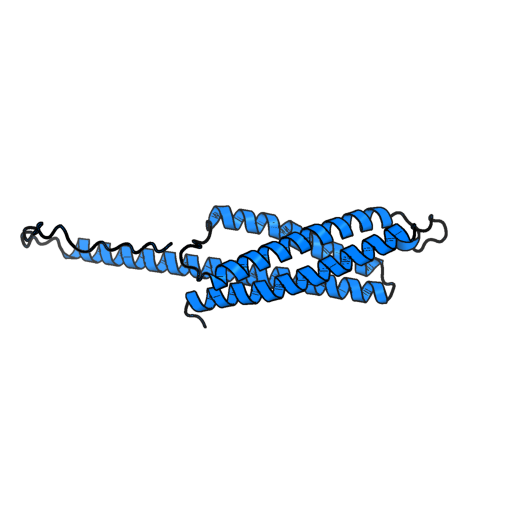ALA A CA 1
ATOM 1260 C C . ALA A 1 163 ? 17.432 -8.945 -20.868 1.00 70.81 163 ALA A C 1
ATOM 1262 O O . ALA A 1 163 ? 16.504 -9.279 -21.606 1.00 70.81 163 ALA A O 1
ATOM 1263 N N . ALA A 1 164 ? 18.149 -9.822 -20.158 1.00 78.31 164 ALA A N 1
ATOM 1264 C CA . ALA A 1 164 ? 17.883 -11.256 -20.171 1.00 78.31 164 ALA A CA 1
ATOM 1265 C C . ALA A 1 164 ? 16.392 -11.551 -19.871 1.00 78.31 164 ALA A C 1
ATOM 1267 O O . ALA A 1 164 ? 15.846 -11.038 -18.880 1.00 78.31 164 ALA A O 1
ATOM 1268 N N . PRO A 1 165 ? 15.720 -12.391 -20.681 1.00 75.88 165 PRO A N 1
ATOM 1269 C CA . PRO A 1 165 ? 14.275 -12.612 -20.596 1.00 75.88 165 PRO A CA 1
ATOM 1270 C C . PRO A 1 165 ? 13.842 -13.200 -19.247 1.00 75.88 165 PRO A C 1
ATOM 1272 O O . PRO A 1 165 ? 12.767 -12.870 -18.743 1.00 75.88 165 PRO A O 1
ATOM 1275 N N . GLU A 1 166 ? 14.693 -14.006 -18.612 1.00 82.38 166 GLU A N 1
ATOM 1276 C CA . GLU A 1 166 ? 14.458 -14.568 -17.277 1.00 82.38 166 GLU A CA 1
ATOM 1277 C C . GLU A 1 166 ? 14.340 -13.484 -16.198 1.00 82.38 166 GLU A C 1
ATOM 1279 O O . GLU A 1 166 ? 13.416 -13.503 -15.381 1.00 82.38 166 GLU A O 1
ATOM 1284 N N . ARG A 1 167 ? 15.217 -12.472 -16.237 1.00 76.56 167 ARG A N 1
ATOM 1285 C CA . ARG A 1 167 ? 15.190 -11.343 -15.292 1.00 76.56 167 ARG A CA 1
ATOM 1286 C C . ARG A 1 167 ? 13.920 -10.515 -15.467 1.00 76.56 167 ARG A C 1
ATOM 1288 O O . ARG A 1 167 ? 13.286 -10.130 -14.481 1.00 76.56 167 ARG A O 1
ATOM 1295 N N . ALA A 1 168 ? 13.507 -10.295 -16.716 1.00 77.56 168 ALA A N 1
ATOM 1296 C CA . ALA A 1 168 ? 12.271 -9.590 -17.028 1.00 77.56 168 ALA A CA 1
ATOM 1297 C C . ALA A 1 168 ? 11.032 -10.356 -16.534 1.00 77.56 168 ALA A C 1
ATOM 1299 O O . ALA A 1 168 ? 10.150 -9.734 -15.934 1.00 77.56 168 ALA A O 1
ATOM 1300 N N . ARG A 1 169 ? 10.973 -11.684 -16.738 1.00 82.38 169 ARG A N 1
ATOM 1301 C CA . ARG A 1 169 ? 9.905 -12.572 -16.234 1.00 82.38 169 ARG A CA 1
ATOM 1302 C C . ARG A 1 169 ? 9.831 -12.552 -14.708 1.00 82.38 169 ARG A C 1
ATOM 1304 O O . ARG A 1 169 ? 8.752 -12.312 -14.169 1.00 82.38 169 ARG A O 1
ATOM 1311 N N . GLY A 1 170 ? 10.969 -12.684 -14.026 1.00 80.50 170 GLY A N 1
ATOM 1312 C CA . GLY A 1 170 ? 11.048 -12.634 -12.564 1.00 80.50 170 GLY A CA 1
ATOM 1313 C C . GLY A 1 170 ? 10.549 -11.312 -11.971 1.00 80.50 170 GLY A C 1
ATOM 1314 O O . GLY A 1 170 ? 9.831 -11.317 -10.974 1.00 80.50 170 GLY A O 1
ATOM 1315 N N . HIS A 1 171 ? 10.850 -10.175 -12.609 1.00 85.50 171 HIS A N 1
ATOM 1316 C CA . HIS A 1 171 ? 10.282 -8.881 -12.212 1.00 85.50 171 HIS A CA 1
ATOM 1317 C C . HIS A 1 171 ? 8.756 -8.827 -12.423 1.00 85.50 171 HIS A C 1
ATOM 1319 O O . HIS A 1 171 ? 8.048 -8.294 -11.571 1.00 85.50 171 HIS A O 1
ATOM 1325 N N . ARG A 1 172 ? 8.222 -9.407 -13.516 1.00 82.19 172 ARG A N 1
ATOM 1326 C CA . ARG A 1 172 ? 6.760 -9.450 -13.744 1.00 82.19 172 ARG A CA 1
ATOM 1327 C C . ARG A 1 172 ? 6.051 -10.268 -12.673 1.00 82.19 172 ARG A C 1
ATOM 1329 O O . ARG A 1 172 ? 5.033 -9.811 -12.168 1.00 82.19 172 ARG A O 1
ATOM 1336 N N . LEU A 1 173 ? 6.584 -11.449 -12.361 1.00 86.69 173 LEU A N 1
ATOM 1337 C CA . LEU A 1 173 ? 5.996 -12.349 -11.375 1.00 86.69 173 LEU A CA 1
ATOM 1338 C C . LEU A 1 173 ? 5.994 -11.696 -9.992 1.00 86.69 173 LEU A C 1
ATOM 1340 O O . LEU A 1 173 ? 4.943 -11.603 -9.373 1.00 86.69 173 LEU A O 1
ATOM 1344 N N . ALA A 1 174 ? 7.135 -11.150 -9.555 1.00 85.88 174 ALA A N 1
ATOM 1345 C CA . ALA A 1 174 ? 7.224 -10.443 -8.278 1.00 85.88 174 ALA A CA 1
ATOM 1346 C C . ALA A 1 174 ? 6.250 -9.254 -8.202 1.00 85.88 174 ALA A C 1
ATOM 1348 O O . ALA A 1 174 ? 5.565 -9.092 -7.198 1.00 85.88 174 ALA A O 1
ATOM 1349 N N . GLY A 1 175 ? 6.133 -8.462 -9.275 1.00 84.31 175 GLY A N 1
ATOM 1350 C CA . GLY A 1 175 ? 5.186 -7.346 -9.328 1.00 84.31 175 GLY A CA 1
ATOM 1351 C C . GLY A 1 175 ? 3.722 -7.788 -9.238 1.00 84.31 175 GLY A C 1
ATOM 1352 O O . GLY A 1 175 ? 2.943 -7.170 -8.522 1.00 84.31 175 GLY A O 1
ATOM 1353 N N . TRP A 1 176 ? 3.345 -8.874 -9.916 1.00 87.50 176 TRP A N 1
ATOM 1354 C CA . TRP A 1 176 ? 1.988 -9.426 -9.831 1.00 87.50 176 TRP A CA 1
ATOM 1355 C C . TRP A 1 176 ? 1.663 -9.979 -8.447 1.00 87.50 176 TRP A C 1
ATOM 1357 O O . TRP A 1 176 ? 0.585 -9.698 -7.929 1.00 87.50 176 TRP A O 1
ATOM 1367 N N . MET A 1 177 ? 2.599 -10.712 -7.839 1.00 90.62 177 MET A N 1
ATOM 1368 C CA . MET A 1 177 ? 2.430 -11.229 -6.480 1.00 90.62 177 MET A CA 1
ATOM 1369 C C . MET A 1 177 ? 2.281 -10.080 -5.480 1.00 90.62 177 MET A C 1
ATOM 1371 O O . MET A 1 177 ? 1.369 -10.118 -4.664 1.00 90.62 177 MET A O 1
ATOM 1375 N N . ALA A 1 178 ? 3.091 -9.020 -5.606 1.00 87.44 178 ALA A N 1
ATOM 1376 C CA . ALA A 1 178 ? 2.988 -7.830 -4.762 1.00 87.44 178 ALA A CA 1
ATOM 1377 C C . ALA A 1 178 ? 1.624 -7.132 -4.884 1.00 87.44 178 ALA A C 1
ATOM 1379 O O . ALA A 1 178 ? 1.051 -6.733 -3.877 1.00 87.44 178 ALA A O 1
ATOM 1380 N N . VAL A 1 179 ? 1.081 -6.999 -6.101 1.00 88.81 179 VAL A N 1
ATOM 1381 C CA . VAL A 1 179 ? -0.257 -6.419 -6.312 1.00 88.81 179 VAL A CA 1
ATOM 1382 C C . VAL A 1 179 ? -1.340 -7.312 -5.712 1.00 88.81 179 VAL A C 1
ATOM 1384 O O . VAL A 1 179 ? -2.224 -6.810 -5.024 1.00 88.81 179 VAL A O 1
ATOM 1387 N N . GLY A 1 180 ? -1.271 -8.626 -5.945 1.00 90.94 180 GLY A N 1
ATOM 1388 C CA . GLY A 1 180 ? -2.247 -9.577 -5.411 1.00 90.94 180 GLY A CA 1
ATOM 1389 C C . GLY A 1 180 ? -2.300 -9.554 -3.884 1.00 90.94 180 GLY A C 1
ATOM 1390 O O . GLY A 1 180 ? -3.380 -9.439 -3.306 1.00 90.94 180 GLY A O 1
ATOM 1391 N N . THR A 1 181 ? -1.141 -9.582 -3.224 1.00 90.19 181 THR A N 1
ATOM 1392 C CA . THR A 1 181 ? -1.074 -9.524 -1.760 1.00 90.19 181 THR A CA 1
ATOM 1393 C C . THR A 1 181 ? -1.413 -8.142 -1.209 1.00 90.19 181 THR A C 1
ATOM 1395 O O . THR A 1 181 ? -2.015 -8.070 -0.144 1.00 90.19 181 THR A O 1
ATOM 1398 N N . ALA A 1 182 ? -1.127 -7.053 -1.933 1.00 88.62 182 ALA A N 1
ATOM 1399 C CA . ALA A 1 182 ? -1.576 -5.710 -1.557 1.00 88.62 182 ALA A CA 1
ATOM 1400 C C . ALA A 1 182 ? -3.107 -5.596 -1.556 1.00 88.62 182 ALA A C 1
ATOM 1402 O O . ALA A 1 182 ? -3.685 -5.075 -0.607 1.00 88.62 182 ALA A O 1
ATOM 1403 N N . VAL A 1 183 ? -3.774 -6.109 -2.596 1.00 92.19 183 VAL A N 1
ATOM 1404 C CA . VAL A 1 183 ? -5.244 -6.114 -2.681 1.00 92.19 183 VAL A CA 1
ATOM 1405 C C . VAL A 1 183 ? -5.842 -6.965 -1.563 1.00 92.19 183 VAL A C 1
ATOM 1407 O O . VAL A 1 183 ? -6.737 -6.500 -0.864 1.00 92.19 183 VAL A O 1
ATOM 1410 N N . ALA A 1 184 ? -5.323 -8.177 -1.346 1.00 92.81 184 ALA A N 1
ATOM 1411 C CA . ALA A 1 184 ? -5.775 -9.037 -0.252 1.00 92.81 184 ALA A CA 1
ATOM 1412 C C . ALA A 1 184 ? -5.568 -8.375 1.122 1.00 92.81 184 ALA A C 1
ATOM 1414 O O . ALA A 1 184 ? -6.470 -8.392 1.956 1.00 92.81 184 ALA A O 1
ATOM 1415 N N . GLY A 1 185 ? -4.414 -7.73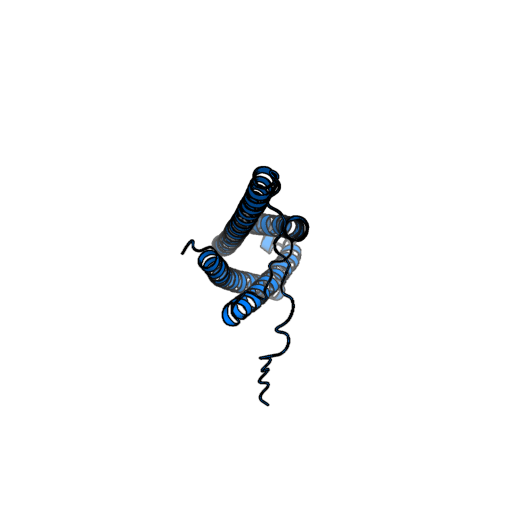6 1.331 1.00 90.75 185 GLY A N 1
ATOM 1416 C CA . GLY A 1 185 ? -4.113 -6.983 2.543 1.00 90.75 185 GLY A CA 1
ATOM 1417 C C . GLY A 1 185 ? -5.054 -5.796 2.758 1.00 90.75 185 GLY A C 1
ATOM 1418 O O . GLY A 1 185 ? -5.466 -5.556 3.886 1.00 90.75 185 GLY A O 1
ATOM 1419 N N . LEU A 1 186 ? -5.449 -5.084 1.698 1.00 92.50 186 LEU A N 1
ATOM 1420 C CA . LEU A 1 186 ? -6.409 -3.982 1.798 1.00 92.50 186 LEU A CA 1
ATOM 1421 C C . LEU A 1 186 ? -7.799 -4.488 2.200 1.00 92.50 186 LEU A C 1
ATOM 1423 O O . LEU A 1 186 ? -8.438 -3.906 3.070 1.00 92.50 186 LEU A O 1
ATOM 1427 N N . LEU A 1 187 ? -8.254 -5.593 1.604 1.00 93.81 187 LEU A N 1
ATOM 1428 C CA . LEU A 1 187 ? -9.546 -6.196 1.944 1.00 93.81 187 LEU A CA 1
ATOM 1429 C C . LEU A 1 187 ? -9.591 -6.638 3.409 1.00 93.81 187 LEU A C 1
ATOM 1431 O O . LEU A 1 187 ? -10.566 -6.363 4.106 1.00 93.81 187 LEU A O 1
ATOM 1435 N N . THR A 1 188 ? -8.529 -7.279 3.901 1.00 91.56 188 THR A N 1
ATOM 1436 C CA . THR A 1 188 ? -8.451 -7.657 5.317 1.00 91.56 188 THR A CA 1
ATOM 1437 C C . THR A 1 188 ? -8.304 -6.443 6.231 1.00 91.56 188 THR A C 1
ATOM 1439 O O . THR A 1 188 ? -8.896 -6.446 7.305 1.00 91.56 188 THR A O 1
ATOM 1442 N N . ALA A 1 189 ? -7.619 -5.376 5.805 1.00 89.38 189 ALA A N 1
ATOM 1443 C CA . ALA A 1 189 ? -7.543 -4.121 6.556 1.00 89.38 189 ALA A CA 1
ATOM 1444 C C . ALA A 1 189 ? -8.926 -3.485 6.753 1.00 89.38 189 ALA A C 1
ATOM 1446 O O . ALA A 1 189 ? -9.232 -3.023 7.850 1.00 89.38 189 ALA A O 1
ATOM 1447 N N . CYS A 1 190 ? -9.786 -3.511 5.727 1.00 91.19 190 CYS A N 1
ATOM 1448 C CA . CYS A 1 190 ? -11.171 -3.055 5.852 1.00 91.19 190 CYS A CA 1
ATOM 1449 C C . CYS A 1 190 ? -11.933 -3.850 6.923 1.00 91.19 190 CYS A C 1
ATOM 1451 O O . CYS A 1 190 ? -12.656 -3.256 7.717 1.00 91.19 190 CYS A O 1
ATOM 1453 N N . LEU A 1 191 ? -11.752 -5.175 6.977 1.00 89.50 191 LEU A N 1
ATOM 1454 C CA . LEU A 1 191 ? -12.387 -6.025 7.993 1.00 89.50 191 LEU A CA 1
ATOM 1455 C C . LEU A 1 191 ? -11.861 -5.730 9.404 1.00 89.50 191 LEU A C 1
ATOM 1457 O O . LEU A 1 191 ? -12.646 -5.682 10.350 1.00 89.50 191 LEU A O 1
ATOM 1461 N N . VAL A 1 192 ? -10.551 -5.505 9.547 1.00 87.06 192 VAL A N 1
ATOM 1462 C CA . VAL A 1 192 ? -9.943 -5.100 10.824 1.00 87.06 192 VAL A CA 1
ATOM 1463 C C . VAL A 1 192 ? -10.526 -3.765 11.285 1.00 87.06 192 VAL A C 1
ATOM 1465 O O . VAL A 1 192 ? -11.008 -3.681 12.413 1.00 87.06 192 VAL A O 1
ATOM 1468 N N . LEU A 1 193 ? -10.540 -2.750 10.414 1.00 87.75 193 LEU A N 1
ATOM 1469 C CA . LEU A 1 193 ? -11.041 -1.415 10.745 1.00 87.75 193 LEU A CA 1
ATOM 1470 C C . LEU A 1 193 ? -12.542 -1.431 11.063 1.00 87.75 193 LEU A C 1
ATOM 1472 O O . LEU A 1 193 ? -12.969 -0.791 12.018 1.00 87.75 193 LEU A O 1
ATOM 1476 N N . LEU A 1 194 ? -13.336 -2.213 10.329 1.00 88.25 194 LEU A N 1
ATOM 1477 C CA . LEU A 1 194 ? -14.752 -2.406 10.638 1.00 88.25 194 LEU A CA 1
ATOM 1478 C C . LEU A 1 194 ? -14.944 -2.981 12.048 1.00 88.25 194 LEU A C 1
ATOM 1480 O O . LEU A 1 194 ? -15.753 -2.468 12.815 1.00 88.25 194 LEU A O 1
ATOM 1484 N N . GLY A 1 195 ? -14.157 -3.995 12.421 1.00 84.44 195 GLY A N 1
ATOM 1485 C CA . GLY A 1 195 ? -14.183 -4.548 13.775 1.00 84.44 195 GLY A CA 1
ATOM 1486 C C . GLY A 1 195 ? -13.781 -3.530 14.848 1.00 84.44 195 GLY A C 1
ATOM 1487 O O . GLY A 1 195 ? -14.263 -3.611 15.977 1.00 84.44 195 GLY A O 1
ATOM 1488 N N . MET A 1 196 ? -12.925 -2.560 14.515 1.00 85.94 196 MET A N 1
ATOM 1489 C CA . MET A 1 196 ? -12.602 -1.449 15.412 1.00 85.94 196 MET A CA 1
ATOM 1490 C C . MET A 1 196 ? -13.770 -0.471 15.566 1.00 85.94 196 MET A C 1
ATOM 1492 O O . MET A 1 196 ? -14.094 -0.114 16.695 1.00 85.94 196 MET A O 1
ATOM 1496 N N . TYR A 1 197 ? -14.435 -0.088 14.472 1.00 86.19 197 TYR A N 1
ATOM 1497 C CA . TYR A 1 197 ? -15.604 0.799 14.524 1.00 86.19 197 TYR A CA 1
ATOM 1498 C C . TYR A 1 197 ? -16.774 0.201 15.309 1.00 86.19 197 TYR A C 1
ATOM 1500 O O . TYR A 1 197 ? -17.412 0.912 16.082 1.00 86.19 197 TYR A O 1
ATOM 1508 N N . GLN A 1 198 ? -17.010 -1.106 15.177 1.00 86.12 198 GLN A N 1
ATOM 1509 C CA . GLN A 1 198 ? -18.036 -1.810 15.953 1.00 86.12 198 GLN A CA 1
ATOM 1510 C C . GLN A 1 198 ? -17.767 -1.738 17.462 1.00 86.12 198 GLN A C 1
ATOM 1512 O O . GLN A 1 198 ? -18.675 -1.514 18.255 1.00 86.12 198 GLN A O 1
ATOM 1517 N N . ARG A 1 199 ? -16.502 -1.881 17.881 1.00 78.56 199 ARG A N 1
ATOM 1518 C CA . ARG A 1 199 ? -16.119 -1.759 19.301 1.00 78.56 199 ARG A CA 1
ATOM 1519 C C . ARG A 1 199 ? -16.181 -0.324 19.817 1.00 78.56 199 ARG A C 1
ATOM 1521 O O . ARG A 1 199 ? -16.391 -0.123 21.005 1.00 78.56 199 ARG A O 1
ATOM 1528 N N . ALA A 1 200 ? -16.019 0.643 18.924 1.00 79.81 200 ALA A N 1
ATOM 1529 C CA . ALA A 1 200 ? -16.201 2.058 19.207 1.00 79.81 200 ALA A CA 1
ATOM 1530 C C . ALA A 1 200 ? -17.679 2.483 19.283 1.00 79.81 200 ALA A C 1
ATOM 1532 O O . ALA A 1 200 ? -17.957 3.633 19.607 1.00 79.81 200 ALA A O 1
ATOM 1533 N N . GLY A 1 201 ? -18.624 1.589 18.959 1.00 79.38 201 GLY A N 1
ATOM 1534 C CA . GLY A 1 201 ? -20.055 1.902 18.922 1.00 79.38 201 GLY A CA 1
ATOM 1535 C C . GLY A 1 201 ? -20.463 2.824 17.769 1.00 79.38 201 GLY A C 1
ATOM 1536 O O . GLY A 1 201 ? -21.519 3.445 17.834 1.00 79.38 201 GLY A O 1
ATOM 1537 N N . LEU A 1 202 ? -19.630 2.938 16.729 1.00 75.00 202 LEU A N 1
ATOM 1538 C CA . LEU A 1 202 ? -19.875 3.812 15.576 1.00 75.00 202 LEU A CA 1
ATOM 1539 C C . LEU A 1 202 ? -20.647 3.117 14.441 1.00 75.00 202 LEU A C 1
ATOM 1541 O O . LEU A 1 202 ? -21.160 3.806 13.559 1.00 75.00 202 LEU A O 1
ATOM 1545 N N . VAL A 1 203 ? -20.708 1.778 14.443 1.00 72.62 203 VAL A N 1
ATOM 1546 C CA . VAL A 1 203 ? -21.398 0.930 13.447 1.00 72.62 203 VAL A CA 1
ATOM 1547 C C . VAL A 1 203 ? -21.992 -0.300 14.120 1.00 72.62 203 VAL A C 1
ATOM 1549 O O . VAL A 1 203 ? -21.300 -0.863 14.999 1.00 72.62 203 VAL A O 1
#

Solvent-accessible surface area (backbone atoms only — not comparable to full-atom values): 11399 Å² total; per-residue (Å²): 142,82,87,84,87,84,86,80,89,89,80,93,84,79,82,79,79,83,77,77,96,60,101,64,59,69,65,54,52,54,49,50,53,50,51,50,51,51,49,51,52,50,51,50,53,51,52,51,53,51,52,51,50,51,53,51,49,53,51,52,52,50,50,38,44,50,32,50,54,50,23,55,53,31,46,78,68,70,36,54,73,60,20,52,52,31,51,48,52,35,49,49,54,52,62,58,45,53,57,53,50,53,49,42,47,71,75,72,45,79,80,77,65,86,82,52,55,74,66,58,50,51,48,45,53,54,24,52,52,23,47,52,49,16,52,52,24,41,50,51,19,49,56,45,44,59,69,40,59,81,16,15,80,58,68,74,41,89,87,42,61,72,61,58,65,66,61,56,49,52,29,51,53,26,43,51,51,14,50,54,26,38,51,54,20,51,57,36,45,52,54,50,51,50,57,48,37,42,75,68,70,77,95

Sequence (203 aa):
MTWRWSWRAATSLLRPSPPARGIAGEGAATACVRASVSVELCETAAMDSNLLFWTAALSNMGMVVVLAAAGVRMRRRNQISRHRRLMQAGSVLVILFLPSYFAKLHFLGRENMDVWSSGAVWVLRFHEVFVLLMLLFGFLALRRGLALARTGNATLDPSDPPAAPERARGHRLAGWMAVGTAVAGLLTACLVLLGMYQRAGLV

Secondary structure (DSSP, 8-state):
--------------PPPPPP--S-HHHHHHHHHHHHHHHHHHHHHHHHHHHHHHHHHHHHHHHHHHHHHHHHHHHHTT-HHHHHHHHHHHHHHHHHHHHHHHHHHHHT----GGGS-HHHHHHHHHHHHHHHHHHHHHHHHHHHHHHHTTSHHHH--TTSPPPPHHHHHHHHHHHHHHHHHHHHHHHHHHHHHHHHHHHTT--

Nearest PDB structures (foldseek):
  8dt0-assembly2_B  TM=7.599E-01  e=2.328E+00  synthetic construct
  6s1a-assembly1_B  TM=3.825E-01  e=6.151E-01  Pseudomonas putida KT2440
  2cmr-assembly1_A  TM=2.952E-01  e=6.156E+00  Human immunodeficiency virus 1
  7sqc-assembly1_1W  TM=3.061E-01  e=9.272E+00  Chlamydomonas reinhardtii

Mean predicted aligned error: 12.7 Å

pLDDT: mean 77.04, std 14.77, range [33.66, 93.81]